Protein AF-A0A6G0W8I8-F1 (afdb_monomer_lite)

Organism: Aphis craccivora (NCBI:txid307492)

Radius of gyration: 26.62 Å; chains: 1; bounding box: 74×46×65 Å

InterPro domains:
  IPR049012 Mutator-like transposase domain [PF20700] (1-80)

pLDDT: mean 84.41, std 15.61, range [28.16, 96.88]

Structure (mmCIF, N/CA/C/O backbone):
data_AF-A0A6G0W8I8-F1
#
_entry.id   AF-A0A6G0W8I8-F1
#
loop_
_atom_site.group_PDB
_atom_site.id
_atom_site.type_symbol
_atom_site.label_atom_id
_atom_site.label_alt_id
_atom_site.label_comp_id
_atom_site.label_asym_id
_atom_site.label_entity_id
_atom_site.label_seq_id
_atom_site.pdbx_PDB_ins_code
_atom_site.Cartn_x
_atom_site.Cartn_y
_atom_site.Cartn_z
_atom_site.occupancy
_atom_site.B_iso_or_equiv
_atom_site.auth_seq_id
_atom_site.auth_comp_id
_atom_site.auth_asym_id
_atom_site.auth_atom_id
_atom_site.pdbx_PDB_model_num
ATOM 1 N N . ALA A 1 1 ? -5.476 -3.824 14.214 1.00 86.75 1 ALA A N 1
ATOM 2 C CA . ALA A 1 1 ? -5.410 -3.181 12.888 1.00 86.75 1 ALA A CA 1
ATOM 3 C C . ALA A 1 1 ? -6.754 -2.539 12.582 1.00 86.75 1 ALA A C 1
ATOM 5 O O . ALA A 1 1 ? -7.743 -2.868 13.234 1.00 86.75 1 ALA A O 1
ATOM 6 N N . SER A 1 2 ? -6.801 -1.630 11.615 1.00 91.56 2 SER A N 1
ATOM 7 C CA . SER A 1 2 ? -8.059 -1.044 11.153 1.00 91.56 2 SER A CA 1
ATOM 8 C C . SER A 1 2 ? -8.001 -0.778 9.657 1.00 91.56 2 SER A C 1
ATOM 10 O O . SER A 1 2 ? -6.922 -0.580 9.100 1.00 91.56 2 SER A O 1
ATOM 12 N N . ILE A 1 3 ? -9.169 -0.777 9.026 1.00 89.69 3 ILE A N 1
ATOM 13 C CA . ILE A 1 3 ? -9.358 -0.388 7.636 1.00 89.69 3 ILE A CA 1
ATOM 14 C C . ILE A 1 3 ? -10.122 0.936 7.652 1.00 89.69 3 ILE A C 1
ATOM 16 O O . ILE A 1 3 ? -11.142 1.075 8.333 1.00 89.69 3 ILE A O 1
ATOM 20 N N . ILE A 1 4 ? -9.608 1.927 6.925 1.00 89.56 4 ILE A N 1
ATOM 21 C CA . ILE A 1 4 ? -10.157 3.284 6.894 1.00 89.56 4 ILE A CA 1
ATOM 22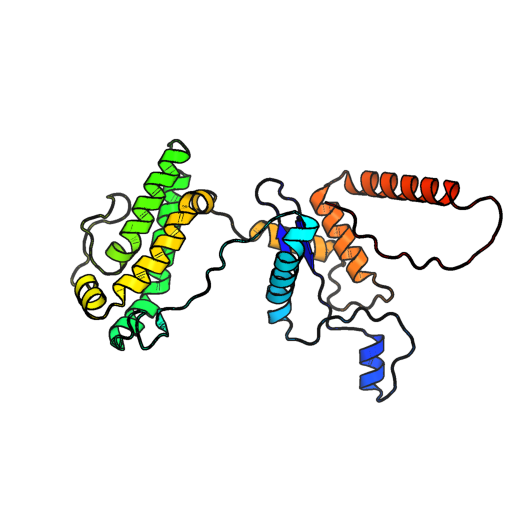 C C . ILE A 1 4 ? -10.498 3.654 5.454 1.00 89.56 4 ILE A C 1
ATOM 24 O O . ILE A 1 4 ? -9.678 3.514 4.545 1.00 89.56 4 ILE A O 1
ATOM 28 N N . GLY A 1 5 ? -11.713 4.157 5.248 1.00 86.31 5 GLY A N 1
ATOM 29 C CA . GLY A 1 5 ? -12.174 4.615 3.947 1.00 86.31 5 GLY A CA 1
ATOM 30 C C . GLY A 1 5 ? -11.391 5.841 3.485 1.00 86.31 5 GLY A C 1
ATOM 31 O O . GLY A 1 5 ? -11.381 6.877 4.152 1.00 86.31 5 GLY A O 1
ATOM 32 N N . TYR A 1 6 ? -10.769 5.766 2.307 1.00 82.75 6 TYR A N 1
ATOM 33 C CA . TYR A 1 6 ? -9.950 6.870 1.800 1.00 82.75 6 TYR A CA 1
ATOM 34 C C . TYR A 1 6 ? -10.742 8.165 1.570 1.00 82.75 6 TYR A C 1
ATOM 36 O O . TYR A 1 6 ? -10.209 9.243 1.824 1.00 82.75 6 TYR A O 1
ATOM 44 N N . ARG A 1 7 ? -11.988 8.089 1.088 1.00 82.88 7 ARG A N 1
ATOM 45 C CA . ARG A 1 7 ? -12.814 9.284 0.832 1.00 82.88 7 ARG A CA 1
ATOM 46 C C . ARG A 1 7 ? -13.471 9.808 2.104 1.00 82.88 7 ARG A C 1
ATOM 48 O O . ARG A 1 7 ? -13.428 11.001 2.369 1.00 82.88 7 ARG A O 1
ATOM 55 N N . THR A 1 8 ? -14.049 8.912 2.900 1.00 89.00 8 THR A N 1
ATOM 56 C CA . THR A 1 8 ? -14.805 9.272 4.108 1.00 89.00 8 THR A CA 1
ATOM 57 C C . THR A 1 8 ? -13.910 9.632 5.286 1.00 89.00 8 THR A C 1
ATOM 59 O O . THR A 1 8 ? -14.372 10.305 6.201 1.00 89.00 8 THR A O 1
ATOM 62 N N . LYS A 1 9 ? -12.655 9.160 5.281 1.00 89.00 9 LYS A N 1
ATOM 63 C CA . LYS A 1 9 ? -11.721 9.209 6.417 1.00 89.00 9 LYS A CA 1
ATOM 64 C C . LYS A 1 9 ? -12.280 8.549 7.680 1.00 89.00 9 LYS A C 1
ATOM 66 O O . LYS A 1 9 ? -11.842 8.847 8.784 1.00 89.00 9 LYS A O 1
ATOM 71 N N . LYS A 1 10 ? -13.250 7.648 7.510 1.00 90.88 10 LYS A N 1
ATOM 72 C CA . LYS A 1 10 ? -13.907 6.918 8.593 1.00 90.88 10 LYS A CA 1
ATOM 73 C C . LYS A 1 10 ? -13.399 5.491 8.650 1.00 90.88 10 LYS A C 1
ATOM 75 O O . LYS A 1 10 ? -13.121 4.881 7.617 1.00 90.88 10 LYS A O 1
ATOM 80 N N . ILE A 1 11 ? -13.309 4.967 9.861 1.00 91.44 11 ILE A N 1
ATOM 81 C CA . ILE A 1 11 ? -13.054 3.558 10.130 1.00 91.44 11 ILE A CA 1
ATOM 82 C C . ILE A 1 11 ? -14.225 2.769 9.563 1.00 91.44 11 ILE A C 1
ATOM 84 O O . ILE A 1 11 ? -15.368 3.009 9.951 1.00 91.44 11 ILE A O 1
ATOM 88 N N . ILE A 1 12 ? -13.904 1.864 8.644 1.00 89.56 12 ILE A N 1
ATOM 89 C CA . ILE A 1 12 ? -14.841 0.912 8.040 1.00 89.56 12 ILE A CA 1
ATOM 90 C C . ILE A 1 12 ? -14.694 -0.479 8.651 1.00 89.56 12 ILE A C 1
ATOM 92 O O . ILE A 1 12 ? -15.597 -1.295 8.548 1.00 89.56 12 ILE A O 1
ATOM 96 N N . TYR A 1 13 ? -13.562 -0.760 9.293 1.00 91.75 13 TYR A N 1
ATOM 97 C CA . TYR A 1 13 ? -13.367 -1.993 10.034 1.00 91.75 13 TYR A CA 1
ATOM 98 C C . TYR A 1 13 ? -12.289 -1.811 11.100 1.00 91.75 13 TYR A C 1
ATOM 100 O O . TYR A 1 13 ? -11.271 -1.155 10.868 1.00 91.75 13 TYR A O 1
ATOM 108 N N . MET A 1 14 ? -12.488 -2.417 12.266 1.00 92.81 14 MET A N 1
ATOM 109 C CA . MET A 1 14 ? -11.486 -2.497 13.322 1.00 92.81 14 MET A CA 1
ATOM 110 C C . MET A 1 14 ? -11.605 -3.859 13.996 1.00 92.81 14 MET A C 1
ATOM 112 O O . MET A 1 14 ? -12.602 -4.136 14.654 1.00 92.81 14 MET A O 1
ATOM 116 N N . GLY A 1 15 ? -10.562 -4.678 13.881 1.00 91.88 15 GLY A N 1
ATOM 117 C CA . GLY A 1 15 ? -10.461 -5.907 14.660 1.00 91.88 15 GLY A CA 1
ATOM 118 C C . GLY A 1 15 ? -9.608 -5.706 15.905 1.00 91.88 15 GLY A C 1
ATOM 119 O O . GLY A 1 15 ? -8.639 -4.936 15.917 1.00 91.88 15 GLY A O 1
ATOM 120 N N . ILE A 1 16 ? -9.979 -6.427 16.957 1.00 90.00 16 ILE A N 1
ATOM 121 C CA . ILE A 1 16 ? -9.325 -6.396 18.262 1.00 90.00 16 ILE A CA 1
ATOM 122 C C . ILE A 1 16 ? -8.802 -7.801 18.555 1.00 90.00 16 ILE A C 1
ATOM 124 O O . ILE A 1 16 ? -9.569 -8.767 18.568 1.00 90.00 16 ILE A O 1
ATOM 128 N N . ARG A 1 17 ? -7.491 -7.911 18.790 1.00 89.25 17 ARG A N 1
ATOM 129 C CA . ARG A 1 17 ? -6.825 -9.151 19.201 1.00 89.25 17 ARG A CA 1
ATOM 130 C C . ARG A 1 17 ? -6.171 -8.949 20.557 1.00 89.25 17 ARG A C 1
ATOM 132 O O . ARG A 1 17 ? -5.505 -7.940 20.785 1.00 89.25 17 ARG A O 1
ATOM 139 N N . ASN A 1 18 ? -6.370 -9.905 21.451 1.00 85.88 18 ASN A N 1
ATOM 140 C CA . ASN A 1 18 ? -5.873 -9.877 22.812 1.00 85.88 18 ASN A CA 1
ATOM 141 C C . ASN A 1 18 ? -5.275 -11.239 23.192 1.00 85.88 18 ASN A C 1
ATOM 143 O O . ASN A 1 18 ? -5.953 -12.265 23.148 1.00 85.88 18 ASN A O 1
ATOM 147 N N . LYS A 1 19 ? -4.002 -11.217 23.604 1.00 85.94 19 LYS A N 1
ATOM 148 C CA . LYS A 1 19 ? -3.247 -12.391 24.080 1.00 85.94 19 LYS A CA 1
ATOM 149 C C . LYS A 1 19 ? -3.372 -12.643 25.569 1.00 85.94 19 LYS A C 1
ATOM 151 O O . LYS A 1 19 ? -3.025 -13.724 26.032 1.00 85.94 19 LYS A O 1
ATOM 156 N N . LEU A 1 20 ? -3.784 -11.632 26.325 1.00 79.69 20 LEU A N 1
ATOM 157 C CA . LEU A 1 20 ? -3.666 -11.631 27.770 1.00 79.69 20 LEU A CA 1
ATOM 158 C C . LEU A 1 20 ? -5.052 -11.608 28.403 1.00 79.69 20 LEU A C 1
ATOM 160 O O . LEU A 1 20 ? -5.873 -10.721 28.160 1.00 79.69 20 LEU A O 1
ATOM 164 N N . CYS A 1 21 ? -5.274 -12.582 29.273 1.00 83.88 21 CYS A N 1
ATOM 165 C CA . CYS A 1 21 ? -6.315 -12.532 30.280 1.00 83.88 21 CYS A CA 1
ATOM 166 C C . CYS A 1 21 ? -5.642 -12.791 31.623 1.00 83.88 21 CYS A C 1
ATOM 168 O O . CYS A 1 21 ? -5.065 -13.859 31.820 1.00 83.88 21 CYS A O 1
ATOM 170 N N . THR A 1 22 ? -5.698 -11.815 32.529 1.00 82.69 22 THR A N 1
ATOM 171 C CA . THR A 1 22 ? -5.044 -11.902 33.841 1.00 82.69 22 THR A CA 1
ATOM 172 C C . THR A 1 22 ? -5.568 -13.085 34.648 1.00 82.69 22 THR A C 1
ATOM 174 O O . THR A 1 22 ? -4.774 -13.814 35.226 1.00 82.69 22 THR A O 1
ATOM 177 N N . VAL A 1 23 ? -6.879 -13.346 34.612 1.00 85.81 23 VAL A N 1
ATOM 178 C CA . VAL A 1 23 ? -7.497 -14.485 35.311 1.00 85.81 23 VAL A CA 1
ATOM 179 C C . VAL A 1 23 ? -6.948 -15.818 34.793 1.00 85.81 23 VAL A C 1
ATOM 181 O O . VAL A 1 23 ? -6.562 -16.668 35.593 1.00 85.81 23 VAL A O 1
ATOM 184 N N . CYS A 1 24 ? -6.856 -15.989 33.469 1.00 86.94 24 CYS A N 1
ATOM 185 C CA . CYS A 1 24 ? -6.266 -17.190 32.871 1.00 86.94 24 CYS A CA 1
ATOM 186 C C . CYS A 1 24 ? -4.778 -17.324 33.209 1.00 86.94 24 CYS A C 1
ATOM 188 O O . CYS A 1 24 ? -4.342 -18.389 33.630 1.00 86.94 24 CYS A O 1
ATOM 190 N N . GLN A 1 25 ? -4.015 -16.239 33.062 1.00 86.31 25 GLN A N 1
ATOM 191 C CA . GLN A 1 25 ? -2.567 -16.247 33.253 1.00 86.31 25 GLN A CA 1
ATOM 192 C C . GLN A 1 25 ? -2.181 -16.525 34.710 1.00 86.31 25 GLN A C 1
ATOM 194 O O . GLN A 1 25 ? -1.272 -17.310 34.969 1.00 86.31 25 GLN A O 1
ATOM 199 N N . THR A 1 26 ? -2.886 -15.925 35.673 1.00 87.50 26 THR A N 1
ATOM 200 C CA . THR A 1 26 ? -2.668 -16.183 37.102 1.00 87.50 26 THR A CA 1
ATOM 201 C C . THR A 1 26 ? -3.005 -17.627 37.464 1.00 87.50 26 THR A C 1
ATOM 203 O O . THR A 1 26 ? -2.273 -18.241 38.239 1.00 87.50 26 THR A O 1
ATOM 206 N N . ALA A 1 27 ? -4.080 -18.183 36.900 1.00 88.81 27 ALA A N 1
ATOM 207 C CA . ALA A 1 27 ? -4.460 -19.571 37.131 1.00 88.81 27 ALA A CA 1
ATOM 208 C C . ALA A 1 27 ? -3.406 -20.544 36.582 1.00 88.81 27 ALA A C 1
ATOM 210 O O . ALA A 1 27 ? -2.942 -21.412 37.318 1.00 88.81 27 ALA A O 1
ATOM 211 N N . GLU A 1 28 ? -2.949 -20.316 35.350 1.00 88.62 28 GLU A N 1
ATOM 212 C CA . GLU A 1 28 ? -1.881 -21.082 34.701 1.00 88.62 28 GLU A CA 1
ATOM 213 C C . GLU A 1 28 ? -0.568 -21.019 35.493 1.00 88.62 28 GLU A C 1
ATOM 215 O O . GLU A 1 28 ? -0.000 -22.055 35.826 1.00 88.62 28 GLU A O 1
ATOM 220 N N . SER A 1 29 ? -0.137 -19.818 35.900 1.00 89.88 29 SER A N 1
ATOM 221 C CA . SER A 1 29 ? 1.076 -19.635 36.718 1.00 89.88 29 SER A CA 1
ATOM 222 C C . SER A 1 29 ? 0.974 -20.289 38.099 1.00 89.88 29 SER A C 1
ATOM 224 O O . SER A 1 29 ? 1.986 -20.649 38.688 1.00 89.88 29 SER A O 1
ATOM 226 N N . SER A 1 30 ? -0.244 -20.449 38.622 1.00 90.75 30 SER A N 1
ATOM 227 C CA . SER A 1 30 ? -0.497 -21.106 39.909 1.00 90.75 30 SER A CA 1
ATOM 228 C C . SER A 1 30 ? -0.764 -22.610 39.779 1.00 90.75 30 SER A C 1
ATOM 230 O O . SER A 1 30 ? -1.076 -23.243 40.786 1.00 90.75 30 SER A O 1
ATOM 232 N N . GLY A 1 31 ? -0.734 -23.178 38.564 1.00 90.19 31 GLY A N 1
ATOM 233 C CA . GLY A 1 31 ? -1.114 -24.572 38.302 1.00 90.19 31 GLY A CA 1
ATOM 234 C C . GLY A 1 31 ? -2.580 -24.893 38.627 1.00 90.19 31 GLY A C 1
ATOM 235 O O . GLY A 1 31 ? -2.930 -26.048 38.859 1.00 90.19 31 GLY A O 1
ATOM 236 N N . LYS A 1 32 ? -3.447 -23.875 38.696 1.00 92.62 32 LYS A N 1
ATOM 237 C CA . LYS A 1 32 ? -4.863 -23.996 39.065 1.00 92.62 32 LYS A CA 1
ATOM 238 C C . LYS A 1 32 ? -5.751 -23.792 37.844 1.00 92.62 32 LYS A C 1
ATOM 240 O O . LYS A 1 32 ? -5.398 -23.098 36.894 1.00 92.62 32 LYS A O 1
ATOM 245 N N . LYS A 1 33 ? -6.962 -24.346 37.890 1.00 88.12 33 LYS A N 1
ATOM 246 C CA . LYS A 1 33 ? -7.990 -24.035 36.892 1.00 88.12 33 LYS A CA 1
ATOM 247 C C . LYS A 1 33 ? -8.469 -22.593 37.082 1.00 88.12 33 LYS A C 1
ATOM 249 O O . LYS A 1 33 ? -8.717 -22.168 38.210 1.00 88.12 33 LYS A O 1
ATOM 254 N N . ALA A 1 34 ? -8.606 -21.852 35.983 1.00 86.44 34 ALA A N 1
ATOM 255 C CA . ALA A 1 34 ? -9.126 -20.490 36.023 1.00 86.44 34 ALA A CA 1
ATOM 256 C C . ALA A 1 34 ? -10.544 -20.462 36.608 1.00 86.44 34 ALA A C 1
ATOM 258 O O . ALA A 1 34 ? -11.374 -21.318 36.291 1.00 86.44 34 ALA A O 1
ATOM 259 N N . SER A 1 35 ? -10.824 -19.464 37.450 1.00 86.25 35 SER A N 1
ATOM 260 C CA . SER A 1 35 ? -12.181 -19.218 37.936 1.00 86.25 35 SER A CA 1
ATOM 261 C C . SER A 1 35 ? -13.113 -18.891 36.766 1.00 86.25 35 SER A C 1
ATOM 263 O O . SER A 1 35 ? -12.674 -18.412 35.714 1.00 86.25 35 SER A O 1
ATOM 265 N N . LYS A 1 36 ? -14.415 -19.157 36.930 1.00 87.38 36 LYS A N 1
ATOM 266 C CA . LYS A 1 36 ? -15.418 -18.833 35.908 1.00 87.38 36 LYS A CA 1
ATOM 267 C C . LYS A 1 36 ? -15.401 -17.325 35.655 1.00 87.38 36 LYS A C 1
ATOM 269 O O . LYS A 1 36 ? -15.667 -16.537 36.559 1.00 87.38 36 LYS A O 1
ATOM 274 N N . HIS A 1 37 ? -15.086 -16.936 34.427 1.00 86.44 37 HIS A N 1
ATOM 275 C CA . HIS A 1 37 ? -15.068 -15.546 33.993 1.00 86.44 37 HIS A CA 1
ATOM 276 C C . HIS A 1 37 ? -15.334 -15.463 32.489 1.00 86.44 37 HIS A C 1
ATOM 278 O O . HIS A 1 37 ? -15.144 -16.433 31.757 1.00 86.44 37 HIS A O 1
ATOM 284 N N . GLU A 1 38 ? -15.748 -14.286 32.034 1.00 84.25 38 GLU A N 1
ATOM 285 C CA . GLU A 1 38 ? -15.830 -13.972 30.612 1.00 84.25 38 GLU A CA 1
ATOM 286 C C . GLU A 1 38 ? -14.424 -13.652 30.091 1.00 84.25 38 GLU A C 1
ATOM 288 O O . GLU A 1 38 ? -13.805 -12.652 30.478 1.00 84.25 38 GLU A O 1
ATOM 293 N N . CYS A 1 39 ? -13.884 -14.549 29.269 1.00 84.19 39 CYS A N 1
ATOM 294 C CA . CYS A 1 39 ? -12.526 -14.441 28.762 1.00 84.19 39 CYS A CA 1
ATOM 295 C C . CYS A 1 39 ? -12.506 -13.662 27.445 1.00 84.19 39 CYS A C 1
ATOM 297 O O . CYS A 1 39 ? -13.105 -14.071 26.457 1.00 84.19 39 CYS A O 1
ATOM 299 N N . PHE A 1 40 ? -11.749 -12.566 27.419 1.00 82.25 40 PHE A N 1
ATOM 300 C CA . PHE A 1 40 ? -11.538 -11.746 26.219 1.00 82.25 40 PHE A CA 1
ATOM 301 C C . PHE A 1 40 ? -10.202 -12.051 25.529 1.00 82.25 40 PHE A C 1
ATOM 303 O O . PHE A 1 40 ? -9.749 -11.262 24.700 1.00 82.25 40 PHE A O 1
ATOM 310 N N . LYS A 1 41 ? -9.529 -13.147 25.903 1.00 86.88 41 LYS A N 1
ATOM 311 C CA . LYS A 1 41 ? -8.366 -13.656 25.169 1.00 86.88 41 LYS A CA 1
ATOM 312 C C . LYS A 1 41 ? -8.884 -14.328 23.898 1.00 86.88 41 LYS A C 1
ATOM 314 O O . LYS A 1 41 ? -9.661 -15.270 23.982 1.00 86.88 41 LYS A O 1
ATOM 319 N N . ASN A 1 42 ? -8.462 -13.834 22.742 1.00 88.81 42 ASN A N 1
ATOM 320 C CA . ASN A 1 42 ? -8.911 -14.309 21.430 1.00 88.81 42 ASN A CA 1
ATOM 321 C C . ASN A 1 42 ? -7.751 -14.432 20.427 1.00 88.81 42 ASN A C 1
ATOM 323 O O . ASN A 1 42 ? -7.965 -14.413 19.217 1.00 88.81 42 ASN A O 1
ATOM 327 N N . TRP A 1 43 ? -6.514 -14.486 20.926 1.00 90.88 43 TRP A N 1
ATOM 328 C CA . TRP A 1 43 ? -5.324 -14.615 20.101 1.00 90.88 43 TRP A CA 1
ATOM 329 C C . TRP A 1 43 ? -4.252 -15.446 20.794 1.00 90.88 43 TRP A C 1
ATOM 331 O O . TRP A 1 43 ? -3.790 -15.089 21.879 1.00 90.88 43 TRP A O 1
ATOM 341 N N . ASP A 1 44 ? -3.812 -16.505 20.120 1.00 89.75 44 ASP A N 1
ATOM 342 C CA . ASP A 1 44 ? -2.739 -17.386 20.591 1.00 89.75 44 ASP A CA 1
ATOM 343 C C . ASP A 1 44 ? -1.471 -17.302 19.721 1.00 89.75 44 ASP A C 1
ATOM 345 O O . ASP A 1 44 ? -0.398 -17.735 20.137 1.00 89.75 44 ASP A O 1
ATOM 349 N N . GLY A 1 45 ? -1.553 -16.666 18.546 1.00 89.25 45 GLY A N 1
ATOM 350 C CA . GLY A 1 45 ? -0.421 -16.462 17.640 1.00 89.25 45 GLY A CA 1
ATOM 351 C C . GLY A 1 45 ? 0.613 -15.437 18.131 1.00 89.25 45 GLY A C 1
ATOM 352 O O . GLY A 1 45 ? 0.531 -14.863 19.226 1.00 89.25 45 GLY A O 1
ATOM 353 N N . THR A 1 46 ? 1.617 -15.141 17.302 1.00 90.50 46 THR A N 1
ATOM 354 C CA . THR A 1 46 ? 2.595 -14.081 17.598 1.00 90.50 46 THR A CA 1
ATOM 355 C C . THR A 1 46 ? 1.930 -12.702 17.564 1.00 90.50 46 THR A C 1
ATOM 357 O O . THR A 1 46 ? 0.922 -12.490 16.897 1.00 90.50 46 THR A O 1
ATOM 360 N N . SER A 1 47 ? 2.467 -11.726 18.300 1.00 86.38 47 SER A N 1
ATOM 361 C CA . SER A 1 47 ? 1.906 -10.364 18.265 1.00 86.38 47 SER A CA 1
ATOM 362 C C . SER A 1 47 ? 2.076 -9.712 16.888 1.00 86.38 47 SER A C 1
ATOM 364 O O . SER A 1 47 ? 1.258 -8.891 16.491 1.00 86.38 47 SER A O 1
ATOM 366 N N . THR A 1 48 ? 3.110 -10.111 16.141 1.00 87.25 48 THR A N 1
ATOM 367 C CA . THR A 1 48 ? 3.392 -9.621 14.786 1.00 87.25 48 THR A CA 1
ATOM 368 C C . THR A 1 48 ? 2.365 -10.077 13.752 1.00 87.25 48 THR A C 1
ATOM 370 O O . THR A 1 48 ? 2.144 -9.355 12.787 1.00 87.25 48 THR A O 1
ATOM 373 N N . SER A 1 49 ? 1.702 -11.224 13.944 1.00 89.94 49 SER A N 1
ATOM 374 C CA . SER A 1 49 ? 0.681 -11.720 13.010 1.00 89.94 49 SER A CA 1
ATOM 375 C C . SER A 1 49 ? -0.737 -11.230 13.311 1.00 89.94 49 SER A C 1
ATOM 377 O O . SER A 1 49 ? -1.626 -11.419 12.483 1.00 89.94 49 SER A O 1
ATOM 379 N N . MET A 1 50 ? -0.958 -10.540 14.438 1.00 91.62 50 MET A N 1
ATOM 380 C CA . MET A 1 50 ? -2.268 -9.956 14.758 1.00 91.62 50 MET A CA 1
ATOM 381 C C . MET A 1 50 ? -2.737 -8.976 13.691 1.00 91.62 50 MET A C 1
ATOM 383 O O . MET A 1 50 ? -3.920 -8.928 13.374 1.00 91.62 50 MET A O 1
ATOM 387 N N . GLU A 1 51 ? -1.830 -8.139 13.180 1.00 87.50 51 GLU A N 1
ATOM 388 C CA . GLU A 1 51 ? -2.214 -7.093 12.240 1.00 87.50 51 GLU A CA 1
ATOM 389 C C . GLU A 1 51 ? -2.725 -7.700 10.936 1.00 87.50 51 GLU A C 1
ATOM 391 O O . GLU A 1 51 ? -3.835 -7.385 10.517 1.00 87.50 51 GLU A O 1
ATOM 396 N N . SER A 1 52 ? -1.958 -8.625 10.356 1.00 88.94 52 SER A N 1
ATOM 397 C CA . SER A 1 52 ? -2.345 -9.348 9.146 1.00 88.94 52 SER A CA 1
ATOM 398 C C . SER A 1 52 ? -3.642 -10.129 9.330 1.00 88.94 52 SER A C 1
ATOM 400 O O . SER A 1 52 ? -4.504 -10.069 8.460 1.00 88.94 52 SER A O 1
ATOM 402 N N . ASP A 1 53 ? -3.811 -10.802 10.468 1.00 92.88 53 ASP A N 1
ATOM 403 C CA . ASP A 1 53 ? -5.018 -11.576 10.762 1.00 92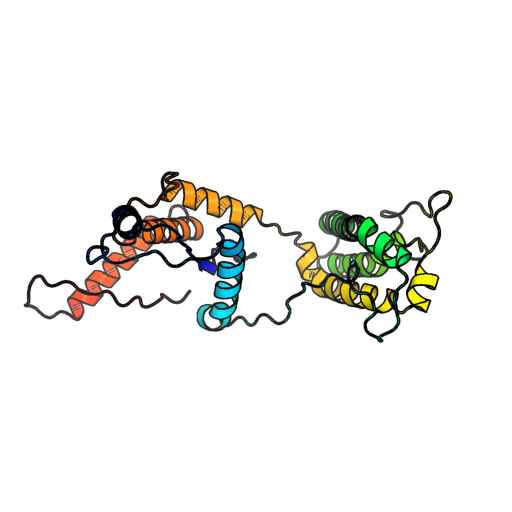.88 53 ASP A CA 1
ATOM 404 C C . ASP A 1 53 ? -6.267 -10.692 10.833 1.00 92.88 53 ASP A C 1
ATOM 406 O O . ASP A 1 53 ? -7.279 -10.990 10.209 1.00 92.88 53 ASP A O 1
ATOM 410 N N . ILE A 1 54 ? -6.167 -9.541 11.503 1.00 92.88 54 ILE A N 1
ATOM 411 C CA . ILE A 1 54 ? -7.256 -8.563 11.566 1.00 92.88 54 ILE A CA 1
ATOM 412 C C . ILE A 1 54 ? -7.608 -8.029 10.173 1.00 92.88 54 ILE A C 1
ATOM 414 O O . ILE A 1 54 ? -8.777 -7.795 9.887 1.00 92.88 54 ILE A O 1
ATOM 418 N N . ILE A 1 55 ? -6.620 -7.789 9.308 1.00 89.88 55 ILE A N 1
ATOM 419 C CA . ILE A 1 55 ? -6.886 -7.298 7.950 1.00 89.88 55 ILE A CA 1
ATOM 420 C C . ILE A 1 55 ? -7.584 -8.370 7.105 1.00 89.88 55 ILE A C 1
ATOM 422 O O . ILE A 1 55 ? -8.546 -8.046 6.413 1.00 89.88 55 ILE A O 1
ATOM 426 N N . VAL A 1 56 ? -7.156 -9.633 7.200 1.00 89.00 56 VAL A N 1
ATOM 427 C CA . VAL A 1 56 ? -7.825 -10.762 6.532 1.00 89.00 56 VAL A CA 1
ATOM 428 C C . VAL A 1 56 ? -9.266 -10.902 7.020 1.00 89.00 56 VAL A C 1
ATOM 430 O O . VAL A 1 56 ? -10.181 -10.988 6.207 1.00 89.00 56 VAL A O 1
ATOM 433 N N . ASP A 1 57 ? -9.478 -10.848 8.334 1.00 91.38 57 ASP A N 1
ATOM 434 C CA . ASP A 1 57 ? -10.804 -10.894 8.954 1.00 91.38 57 ASP A CA 1
ATOM 435 C C . ASP A 1 57 ? -11.698 -9.739 8.463 1.00 91.38 57 ASP A C 1
ATOM 437 O O . ASP A 1 57 ? -12.833 -9.947 8.036 1.00 91.38 57 ASP A O 1
ATOM 441 N N . GLY A 1 58 ? -11.150 -8.522 8.392 1.00 90.38 58 GLY A N 1
ATOM 442 C CA . GLY A 1 58 ? -11.846 -7.363 7.834 1.00 90.38 58 GLY A CA 1
ATOM 443 C C . GLY A 1 58 ? -12.209 -7.512 6.361 1.00 90.38 58 GLY A C 1
ATOM 444 O O . GLY A 1 58 ? -13.286 -7.083 5.948 1.00 90.38 58 GLY A O 1
ATOM 445 N N . PHE A 1 59 ? -11.349 -8.150 5.567 1.00 87.50 59 PHE A N 1
ATOM 446 C CA . PHE A 1 59 ? -11.658 -8.431 4.171 1.00 87.50 59 PHE A CA 1
ATOM 447 C C . PHE A 1 59 ? -12.728 -9.508 4.011 1.00 87.50 59 PHE A C 1
ATOM 449 O O . PHE A 1 59 ? -13.630 -9.333 3.194 1.00 87.50 59 PHE A O 1
ATOM 456 N N . ASN A 1 60 ? -12.709 -10.555 4.833 1.00 88.38 60 ASN A N 1
ATOM 457 C CA . ASN A 1 60 ? -13.745 -11.588 4.822 1.00 88.38 60 ASN A CA 1
ATOM 458 C C . ASN A 1 60 ? -15.126 -11.031 5.204 1.00 88.38 60 ASN A C 1
ATOM 460 O O . ASN A 1 60 ? -16.136 -11.438 4.638 1.00 88.38 60 ASN A O 1
ATOM 464 N N . GLN A 1 61 ? -15.176 -10.058 6.117 1.00 88.81 61 GLN A N 1
ATOM 465 C CA . GLN A 1 61 ? -16.422 -9.422 6.567 1.00 88.81 61 GLN A CA 1
ATOM 466 C C . GLN A 1 61 ? -16.912 -8.297 5.641 1.00 88.81 61 GLN A C 1
ATOM 468 O O . GLN A 1 61 ? -18.000 -7.753 5.834 1.00 88.81 61 GLN A O 1
ATOM 473 N N . SER A 1 62 ? -16.127 -7.903 4.641 1.00 86.06 62 SER A N 1
ATOM 474 C CA . SER A 1 62 ? -16.442 -6.740 3.803 1.00 86.06 62 SER A CA 1
ATOM 475 C C . SER A 1 62 ? -17.703 -6.895 2.957 1.00 86.06 62 SER A C 1
ATOM 477 O O . SER A 1 62 ? -18.416 -5.912 2.758 1.00 86.06 62 SER A O 1
ATOM 479 N N . LEU A 1 63 ? -18.012 -8.114 2.509 1.00 84.88 63 LEU A N 1
ATOM 480 C CA . LEU A 1 63 ? -19.217 -8.386 1.735 1.00 84.88 63 LEU A CA 1
ATOM 481 C C . LEU A 1 63 ? -20.465 -8.216 2.605 1.00 84.88 63 LEU A C 1
ATOM 483 O O . LEU A 1 63 ? -21.375 -7.489 2.227 1.00 84.88 63 LEU A O 1
ATOM 487 N N . SER A 1 64 ? -20.486 -8.820 3.794 1.00 86.62 64 SER A N 1
ATOM 488 C CA . SER A 1 64 ? -21.630 -8.708 4.705 1.00 86.62 64 SER A CA 1
ATOM 489 C C . SER A 1 64 ? -21.791 -7.301 5.275 1.00 86.62 64 SER A C 1
ATOM 491 O O . SER A 1 64 ? -22.909 -6.863 5.501 1.00 86.62 64 SER A O 1
ATOM 493 N N . THR A 1 65 ? -20.682 -6.595 5.511 1.00 83.38 65 THR A N 1
ATOM 494 C CA . THR A 1 65 ? -20.703 -5.304 6.217 1.00 83.38 65 THR A CA 1
ATOM 495 C C . THR A 1 65 ? -20.859 -4.114 5.272 1.00 83.38 65 THR A C 1
ATOM 497 O O . THR A 1 65 ? -21.471 -3.122 5.639 1.00 83.38 65 THR A O 1
ATOM 500 N N . HIS A 1 66 ? -20.281 -4.183 4.070 1.00 81.56 66 HIS A N 1
ATOM 501 C CA . HIS A 1 66 ? -20.206 -3.048 3.138 1.00 81.56 66 HIS A CA 1
ATOM 502 C C . HIS A 1 66 ? -20.639 -3.398 1.712 1.00 81.56 66 HIS A C 1
ATOM 504 O O . HIS A 1 66 ? -20.582 -2.533 0.838 1.00 81.56 66 HIS A O 1
ATOM 510 N N . ASN A 1 67 ? -21.025 -4.651 1.448 1.00 82.06 67 ASN A N 1
ATOM 511 C CA . ASN A 1 67 ? -21.282 -5.174 0.104 1.00 82.06 67 ASN A CA 1
ATOM 512 C C . ASN A 1 67 ? -20.116 -4.920 -0.874 1.00 82.06 67 ASN A C 1
ATOM 514 O O . ASN A 1 67 ? -20.311 -4.569 -2.039 1.00 82.06 67 ASN A O 1
ATOM 518 N N . VAL A 1 68 ? -18.881 -5.053 -0.378 1.00 77.88 68 VAL A N 1
ATOM 519 C CA . VAL A 1 68 ? -17.652 -4.876 -1.162 1.00 77.88 68 VAL A CA 1
ATOM 520 C C . VAL A 1 68 ? -17.022 -6.238 -1.428 1.00 77.88 68 VAL A C 1
ATOM 522 O O . VAL A 1 68 ? -16.836 -7.025 -0.507 1.00 77.88 68 VAL A O 1
ATOM 525 N N . ILE A 1 69 ? -16.648 -6.494 -2.683 1.00 77.56 69 ILE A N 1
ATOM 526 C CA . ILE A 1 69 ? -15.854 -7.661 -3.083 1.00 77.56 69 ILE A CA 1
ATOM 527 C C . ILE A 1 69 ? -14.464 -7.170 -3.477 1.00 77.56 69 ILE A C 1
ATOM 529 O O . ILE A 1 69 ? -14.319 -6.288 -4.326 1.00 77.56 69 ILE A O 1
ATOM 533 N N . TYR A 1 70 ? -13.432 -7.741 -2.861 1.00 70.94 70 TYR A N 1
ATOM 534 C CA . TYR A 1 70 ? -12.053 -7.492 -3.267 1.00 70.94 70 TYR A CA 1
ATOM 535 C C . TYR A 1 70 ? -11.675 -8.438 -4.403 1.00 70.94 70 TYR A C 1
ATOM 537 O O . TYR A 1 70 ? -11.628 -9.649 -4.222 1.00 70.94 70 TYR A O 1
ATOM 545 N N . ASP A 1 71 ? -11.392 -7.867 -5.568 1.00 64.94 71 ASP A N 1
ATOM 546 C CA . ASP A 1 71 ? -11.105 -8.619 -6.795 1.00 64.94 71 ASP A CA 1
ATOM 547 C C . ASP A 1 71 ? -9.670 -9.177 -6.848 1.00 64.94 71 ASP A C 1
ATOM 549 O O . ASP A 1 71 ? -9.424 -10.248 -7.399 1.00 64.94 71 ASP A O 1
ATOM 553 N N . LYS A 1 72 ? -8.685 -8.463 -6.279 1.00 66.50 72 LYS A N 1
ATOM 554 C CA . LYS A 1 72 ? -7.268 -8.783 -6.508 1.00 66.50 72 LYS A CA 1
ATOM 555 C C . LYS A 1 72 ? -6.367 -8.513 -5.305 1.00 66.50 72 LYS A C 1
ATOM 557 O O . LYS A 1 72 ? -6.258 -7.381 -4.838 1.00 66.50 72 LYS A O 1
ATOM 562 N N . LEU A 1 73 ? -5.650 -9.553 -4.875 1.00 65.81 73 LEU A N 1
ATOM 563 C CA . LEU A 1 73 ? -4.525 -9.489 -3.938 1.00 65.81 73 LEU A CA 1
ATOM 564 C C . LEU A 1 73 ? -3.208 -9.670 -4.707 1.00 65.81 73 LEU A C 1
ATOM 566 O O . LEU A 1 73 ? -3.108 -10.532 -5.576 1.00 65.81 73 LEU A O 1
ATOM 570 N N . ILE A 1 74 ? -2.190 -8.870 -4.386 1.00 65.81 74 ILE A N 1
ATOM 571 C CA . ILE A 1 74 ? -0.888 -8.893 -5.069 1.00 65.81 74 ILE A CA 1
ATOM 572 C C . ILE A 1 74 ? 0.198 -9.073 -4.008 1.00 65.81 74 ILE A C 1
ATOM 574 O O . ILE A 1 74 ? 0.419 -8.176 -3.198 1.00 65.81 74 ILE A O 1
ATOM 578 N N . GLY A 1 75 ? 0.870 -10.224 -4.002 1.00 63.91 75 GLY A N 1
ATOM 579 C CA . GLY A 1 75 ? 1.828 -10.583 -2.951 1.00 63.91 75 GLY A CA 1
ATOM 580 C C . GLY A 1 75 ? 2.846 -11.623 -3.399 1.00 63.91 75 GLY A C 1
ATOM 581 O O . GLY A 1 75 ? 2.977 -12.661 -2.762 1.00 63.91 75 GLY A O 1
ATOM 582 N N . ASP A 1 76 ? 3.538 -11.363 -4.508 1.00 69.00 76 ASP A N 1
ATOM 583 C CA . ASP A 1 76 ? 4.442 -12.328 -5.136 1.00 69.00 76 ASP A CA 1
ATOM 584 C C . ASP A 1 76 ? 5.884 -11.802 -5.245 1.00 69.00 76 ASP A C 1
ATOM 586 O O . ASP A 1 76 ? 6.103 -10.648 -5.623 1.00 69.00 76 ASP A O 1
ATOM 590 N N . ASP A 1 77 ? 6.873 -12.645 -4.922 1.00 80.44 77 ASP A N 1
ATOM 591 C CA . ASP A 1 77 ? 8.306 -12.323 -5.015 1.00 80.44 77 ASP A CA 1
ATOM 592 C C . ASP A 1 77 ? 9.004 -13.169 -6.088 1.00 80.44 77 ASP A C 1
ATOM 594 O O . ASP A 1 77 ? 9.590 -14.229 -5.835 1.00 80.44 77 ASP A O 1
ATOM 598 N N . ILE A 1 78 ? 8.990 -12.626 -7.304 1.00 84.50 78 ILE A N 1
ATOM 599 C CA . ILE A 1 78 ? 9.590 -13.207 -8.510 1.00 84.50 78 ILE A CA 1
ATOM 600 C C . ILE A 1 78 ? 11.096 -13.463 -8.331 1.00 84.50 78 ILE A C 1
ATOM 602 O O . ILE A 1 78 ? 11.632 -14.415 -8.895 1.00 84.50 78 ILE A O 1
ATOM 606 N N . SER A 1 79 ? 11.796 -12.665 -7.512 1.00 83.38 79 SER A N 1
ATOM 607 C CA . SER A 1 79 ? 13.258 -12.755 -7.365 1.00 83.38 79 SER A CA 1
ATOM 608 C C . SER A 1 79 ? 13.734 -14.050 -6.702 1.00 83.38 79 SER A C 1
ATOM 610 O O . SER A 1 79 ? 14.886 -14.452 -6.870 1.00 83.38 79 SER A O 1
ATOM 612 N N . THR A 1 80 ? 12.847 -14.734 -5.979 1.00 84.81 80 THR A N 1
ATOM 613 C CA . THR A 1 80 ? 13.158 -15.987 -5.278 1.00 84.81 80 THR A CA 1
ATOM 614 C C . THR A 1 80 ? 12.933 -17.231 -6.142 1.00 84.81 80 THR A C 1
ATOM 616 O O . THR A 1 80 ? 13.517 -18.287 -5.879 1.00 84.81 80 THR A O 1
ATOM 619 N N . ARG A 1 81 ? 12.147 -17.118 -7.219 1.00 87.25 81 ARG A N 1
ATOM 620 C CA . ARG A 1 81 ? 11.753 -18.247 -8.070 1.00 87.25 81 ARG A CA 1
ATOM 621 C C . ARG A 1 81 ? 12.932 -18.755 -8.894 1.00 87.25 81 ARG A C 1
ATOM 623 O O . ARG A 1 81 ? 13.689 -17.977 -9.460 1.00 87.25 81 ARG A O 1
ATOM 630 N N . ARG A 1 82 ? 13.121 -20.078 -8.969 1.00 90.56 82 ARG A N 1
ATOM 631 C CA . ARG A 1 82 ? 14.181 -20.696 -9.800 1.00 90.56 82 ARG A CA 1
ATOM 632 C C . ARG A 1 82 ? 13.807 -20.757 -11.282 1.00 90.56 82 ARG A C 1
ATOM 634 O O . ARG A 1 82 ? 14.697 -20.775 -12.129 1.00 90.56 82 ARG A O 1
ATOM 641 N N . LYS A 1 83 ? 12.512 -20.818 -11.577 1.00 92.81 83 LYS A N 1
ATOM 642 C CA . LYS A 1 83 ? 11.954 -20.883 -12.926 1.00 92.81 83 LYS A CA 1
ATOM 643 C C . LYS A 1 83 ? 11.010 -19.705 -13.141 1.00 92.81 83 LYS A C 1
ATOM 645 O O . LYS A 1 83 ? 10.366 -19.281 -12.181 1.00 92.81 83 LYS A O 1
ATOM 650 N N . CYS A 1 84 ? 10.952 -19.193 -14.363 1.00 91.38 84 CYS A N 1
ATOM 651 C CA . CYS A 1 84 ? 9.934 -18.224 -14.760 1.00 91.38 84 CYS A CA 1
ATOM 652 C C . CYS A 1 84 ? 8.581 -18.923 -14.967 1.00 91.38 84 CYS A C 1
ATOM 654 O O . CYS A 1 84 ? 8.496 -20.155 -14.888 1.00 91.38 84 CYS A O 1
ATOM 656 N N . SER A 1 85 ? 7.523 -18.160 -15.246 1.00 89.56 85 SER A N 1
ATOM 657 C CA . SER A 1 85 ? 6.170 -18.721 -15.403 1.00 89.56 85 SER A CA 1
ATOM 658 C C . SER A 1 85 ? 6.035 -19.732 -16.549 1.00 89.56 85 SER A C 1
ATOM 660 O O . SER A 1 85 ? 5.152 -20.581 -16.495 1.00 89.56 85 SER A O 1
ATOM 662 N N . SER A 1 86 ? 6.918 -19.706 -17.556 1.00 89.62 86 SER A N 1
ATOM 663 C CA . SER A 1 86 ? 6.953 -20.709 -18.635 1.00 89.62 86 SER A CA 1
ATOM 664 C C . SER A 1 86 ? 7.747 -21.979 -18.288 1.00 89.62 86 SER A C 1
ATOM 666 O O . SER A 1 86 ? 7.853 -22.886 -19.107 1.00 89.62 86 SER A O 1
ATOM 668 N N . GLY A 1 87 ? 8.323 -22.067 -17.084 1.00 90.94 87 GLY A N 1
ATOM 669 C CA . GLY A 1 87 ? 9.090 -23.228 -16.623 1.00 90.94 87 GLY A CA 1
ATOM 670 C C . GLY A 1 87 ? 10.585 -23.201 -16.966 1.00 90.94 87 GLY A C 1
ATOM 671 O O . GLY A 1 87 ? 11.323 -24.072 -16.491 1.00 90.94 87 GLY A O 1
ATOM 672 N N . THR A 1 88 ? 11.059 -22.198 -17.713 1.00 94.12 88 THR A N 1
ATOM 673 C CA . THR A 1 88 ? 12.485 -22.009 -18.029 1.00 94.12 88 THR A CA 1
ATOM 674 C C . THR A 1 88 ? 13.276 -21.616 -16.784 1.00 94.12 88 THR A C 1
ATOM 676 O O . THR A 1 88 ? 12.823 -20.819 -15.962 1.00 94.12 88 THR A O 1
ATOM 679 N N . VAL A 1 89 ? 14.478 -22.178 -16.620 1.00 94.00 89 VAL A N 1
ATOM 680 C CA . VAL A 1 89 ? 15.360 -21.853 -15.489 1.00 94.00 89 VAL A CA 1
ATOM 681 C C . VAL A 1 89 ? 15.904 -20.435 -15.640 1.00 94.00 89 VAL A C 1
ATOM 683 O O . VAL A 1 89 ? 16.504 -20.095 -16.656 1.00 94.00 89 VAL A O 1
ATOM 686 N N . VAL A 1 90 ? 15.749 -19.626 -14.591 1.00 94.44 90 VAL A N 1
ATOM 687 C CA . VAL A 1 90 ? 16.279 -18.262 -14.548 1.00 94.44 90 VAL A CA 1
ATOM 688 C C . VAL A 1 90 ? 17.708 -18.287 -13.987 1.00 94.44 90 VAL A C 1
ATOM 690 O O . VAL A 1 90 ? 17.914 -18.764 -12.860 1.00 94.44 90 VAL A O 1
ATOM 693 N N . PRO A 1 91 ? 18.706 -17.754 -14.717 1.00 94.44 91 PRO A N 1
ATOM 694 C CA . PRO A 1 91 ? 20.085 -17.665 -14.246 1.00 94.44 91 PRO A CA 1
ATOM 695 C C . PRO A 1 91 ? 20.216 -17.008 -12.867 1.00 94.44 91 PRO A C 1
ATOM 697 O O . PRO A 1 91 ? 19.579 -15.998 -12.563 1.00 94.44 91 PRO A O 1
ATOM 700 N N . CYS A 1 92 ? 21.089 -17.564 -12.020 1.00 92.56 92 CYS A N 1
ATOM 701 C CA . CYS A 1 92 ? 21.255 -17.109 -10.636 1.00 92.56 92 CYS A CA 1
ATOM 702 C C . CYS A 1 92 ? 21.637 -15.621 -10.540 1.00 92.56 92 CYS A C 1
ATOM 704 O O . CYS A 1 92 ? 21.094 -14.896 -9.706 1.00 92.56 92 CYS A O 1
ATOM 706 N N . PHE A 1 93 ? 22.511 -15.149 -11.433 1.00 93.44 93 PHE A N 1
ATOM 707 C CA . PHE A 1 93 ? 22.945 -13.753 -11.443 1.00 93.44 93 PHE A CA 1
ATOM 708 C C . PHE A 1 93 ? 21.792 -12.780 -11.757 1.00 93.44 93 PHE A C 1
ATOM 710 O O . PHE A 1 93 ? 21.682 -11.753 -11.093 1.00 93.44 93 PHE A O 1
ATOM 717 N N . LEU A 1 94 ? 20.879 -13.119 -12.681 1.00 94.31 94 LEU A N 1
ATOM 718 C CA . LEU A 1 94 ? 19.710 -12.285 -13.004 1.00 94.31 94 LEU A CA 1
ATOM 719 C C . LEU A 1 94 ? 18.739 -12.185 -11.825 1.00 94.31 94 LEU A C 1
ATOM 721 O O . LEU A 1 94 ? 18.209 -11.108 -11.554 1.00 94.31 94 LEU A O 1
ATOM 725 N N . ARG A 1 95 ? 18.559 -13.277 -11.073 1.00 92.94 95 ARG A N 1
ATOM 726 C CA . ARG A 1 95 ? 17.755 -13.272 -9.840 1.00 92.94 95 ARG A CA 1
ATOM 727 C C . ARG A 1 95 ? 18.360 -12.368 -8.770 1.00 92.94 95 ARG A C 1
ATOM 729 O O . ARG A 1 95 ? 17.637 -11.590 -8.149 1.00 92.94 95 ARG A O 1
ATOM 736 N N . LYS A 1 96 ? 19.687 -12.417 -8.599 1.00 93.44 96 LYS A N 1
ATOM 737 C CA . LYS A 1 96 ? 20.417 -11.519 -7.692 1.00 93.44 96 LYS A CA 1
ATOM 738 C C . LYS A 1 96 ? 20.239 -10.055 -8.106 1.00 93.44 96 LYS A C 1
ATOM 740 O O . LYS A 1 96 ? 19.830 -9.245 -7.284 1.00 93.44 96 LYS A O 1
ATOM 745 N N . ILE A 1 97 ? 20.419 -9.742 -9.391 1.00 94.25 97 ILE A N 1
ATOM 746 C CA . ILE A 1 97 ? 20.222 -8.385 -9.919 1.00 94.25 97 ILE A CA 1
ATOM 747 C C . ILE A 1 97 ? 18.783 -7.899 -9.702 1.00 94.25 97 ILE A C 1
ATOM 749 O O . ILE A 1 97 ? 18.586 -6.755 -9.298 1.00 94.25 97 ILE A O 1
ATOM 753 N N . LEU A 1 98 ? 17.771 -8.739 -9.948 1.00 93.81 98 LEU A N 1
ATOM 754 C CA . LEU A 1 98 ? 16.371 -8.383 -9.705 1.00 93.81 98 LEU A CA 1
ATOM 755 C C . LEU A 1 98 ? 16.127 -8.064 -8.223 1.00 93.81 98 LEU A C 1
ATOM 757 O O . LEU A 1 98 ? 15.498 -7.051 -7.910 1.00 93.81 98 LEU A O 1
ATOM 761 N N . LYS A 1 99 ? 16.672 -8.883 -7.315 1.00 92.25 99 LYS A N 1
ATOM 762 C CA . LYS A 1 99 ? 16.598 -8.651 -5.867 1.00 92.25 99 LYS A CA 1
ATOM 763 C C . LYS A 1 99 ? 17.254 -7.322 -5.477 1.00 92.25 99 LYS A C 1
ATOM 765 O O . LYS A 1 99 ? 16.634 -6.525 -4.773 1.00 92.25 99 LYS A O 1
ATOM 770 N N . ASP A 1 100 ? 18.442 -7.042 -6.007 1.00 93.06 100 ASP A N 1
ATOM 771 C CA . ASP A 1 100 ? 19.200 -5.815 -5.731 1.00 93.06 100 ASP A CA 1
ATOM 772 C C . ASP A 1 100 ? 18.505 -4.565 -6.308 1.00 93.06 100 ASP A C 1
ATOM 774 O O . ASP A 1 100 ? 18.500 -3.490 -5.702 1.00 93.06 100 ASP A O 1
ATOM 778 N N . LYS A 1 101 ? 17.858 -4.692 -7.475 1.00 93.50 101 LYS A N 1
ATOM 779 C CA . LYS A 1 101 ? 17.142 -3.599 -8.153 1.00 93.50 101 LYS A CA 1
ATOM 780 C C . LYS A 1 101 ? 15.682 -3.434 -7.703 1.00 93.50 101 LYS A C 1
ATOM 782 O O . LYS A 1 101 ? 15.055 -2.449 -8.095 1.00 93.50 101 LYS A O 1
ATOM 787 N N . ARG A 1 102 ? 15.139 -4.292 -6.827 1.00 91.50 102 ARG A N 1
ATOM 788 C CA . ARG A 1 102 ? 13.753 -4.203 -6.311 1.00 91.50 102 ARG A CA 1
ATOM 789 C C . ARG A 1 102 ? 13.416 -2.825 -5.742 1.00 91.50 102 ARG A C 1
ATOM 791 O O . ARG A 1 102 ? 12.366 -2.259 -6.043 1.00 91.50 102 ARG A O 1
ATOM 798 N N . LEU A 1 103 ? 14.311 -2.262 -4.928 1.00 91.12 103 LEU A N 1
ATOM 799 C CA . LEU A 1 103 ? 14.107 -0.925 -4.365 1.00 91.12 103 LEU A CA 1
ATOM 800 C C . LEU A 1 103 ? 14.141 0.158 -5.448 1.00 91.12 103 LEU A C 1
ATOM 802 O O . LEU A 1 103 ? 13.377 1.112 -5.351 1.00 91.12 103 LEU A O 1
ATOM 806 N N . LYS A 1 104 ? 14.953 -0.004 -6.502 1.00 93.06 104 LYS A N 1
ATOM 807 C CA . LYS A 1 104 ? 14.991 0.929 -7.639 1.00 93.06 104 LYS A CA 1
ATOM 808 C C . LYS A 1 104 ? 13.692 0.900 -8.444 1.00 93.06 104 LYS A C 1
ATOM 810 O O . LYS A 1 104 ? 13.189 1.971 -8.760 1.00 93.06 104 LYS A O 1
ATOM 815 N N . LEU A 1 105 ? 13.113 -0.281 -8.691 1.00 93.69 105 LEU A N 1
ATOM 816 C CA . LEU A 1 105 ? 11.785 -0.417 -9.315 1.00 93.69 105 LEU A CA 1
ATOM 817 C C . LEU A 1 105 ? 10.715 0.335 -8.516 1.00 93.69 105 LEU A C 1
ATOM 819 O O . LEU A 1 105 ? 9.956 1.122 -9.078 1.00 93.69 105 LEU A O 1
ATOM 823 N N . ARG A 1 106 ? 10.704 0.155 -7.189 1.00 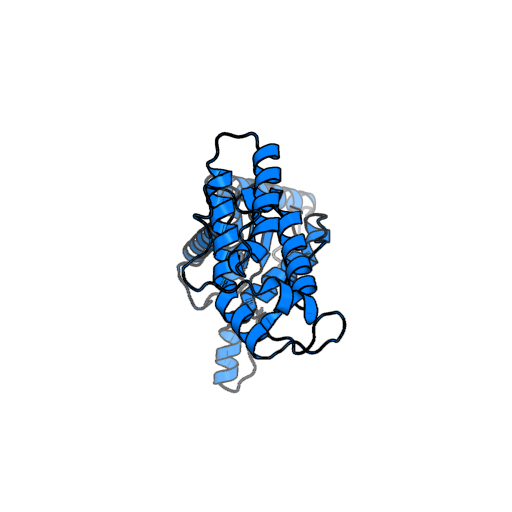92.94 106 ARG A N 1
ATOM 824 C CA . ARG A 1 106 ? 9.800 0.901 -6.304 1.00 92.94 106 ARG A CA 1
ATOM 825 C C . ARG A 1 106 ? 10.048 2.406 -6.398 1.00 92.94 106 ARG A C 1
ATOM 827 O O . ARG A 1 106 ? 9.103 3.155 -6.612 1.00 92.94 106 ARG A O 1
ATOM 834 N N . CYS A 1 107 ? 11.302 2.839 -6.262 1.00 93.81 107 CYS A N 1
ATOM 835 C CA . CYS A 1 107 ? 11.675 4.253 -6.297 1.00 93.81 107 CYS A CA 1
ATOM 836 C C . CYS A 1 107 ? 11.291 4.929 -7.618 1.00 93.81 107 CYS A C 1
ATOM 838 O O . CYS A 1 107 ? 10.845 6.073 -7.599 1.00 93.81 107 CYS A O 1
ATOM 840 N N . ALA A 1 108 ? 11.446 4.235 -8.747 1.00 94.69 108 ALA A N 1
ATOM 841 C CA . ALA A 1 108 ? 11.047 4.724 -10.060 1.00 94.69 108 ALA A CA 1
ATOM 842 C C . ALA A 1 108 ? 9.547 5.051 -10.102 1.00 94.69 108 ALA A C 1
ATOM 844 O O . ALA A 1 108 ? 9.165 6.171 -10.436 1.00 94.69 108 ALA A O 1
ATOM 845 N N . VAL A 1 109 ? 8.707 4.113 -9.651 1.00 94.56 109 VAL A N 1
ATOM 846 C CA . VAL A 1 109 ? 7.252 4.309 -9.580 1.00 94.56 109 VAL A CA 1
ATOM 847 C C . VAL A 1 109 ? 6.883 5.413 -8.587 1.00 94.56 109 VAL A C 1
ATOM 849 O O . VAL A 1 109 ? 6.105 6.299 -8.926 1.00 94.56 109 VAL A O 1
ATOM 852 N N . THR A 1 110 ? 7.456 5.428 -7.379 1.00 93.88 110 THR A N 1
ATOM 853 C CA . THR A 1 110 ? 7.112 6.448 -6.370 1.00 93.88 110 THR A CA 1
ATOM 854 C C . THR A 1 110 ? 7.522 7.857 -6.793 1.00 93.88 110 THR A C 1
ATOM 856 O O . THR A 1 110 ? 6.792 8.806 -6.518 1.00 93.88 110 THR A O 1
ATOM 859 N N . LYS A 1 111 ? 8.659 8.010 -7.488 1.00 94.38 111 LYS A N 1
ATOM 860 C CA . LYS A 1 111 ? 9.083 9.300 -8.053 1.00 94.38 111 LYS A CA 1
ATOM 861 C C . LYS A 1 111 ? 8.144 9.761 -9.166 1.00 94.38 111 LYS A C 1
ATOM 863 O O . LYS A 1 111 ? 7.767 10.928 -9.179 1.00 94.38 111 LYS A O 1
ATOM 868 N N . ALA A 1 112 ? 7.726 8.852 -10.050 1.00 95.31 112 ALA A N 1
ATOM 869 C CA . ALA A 1 112 ? 6.733 9.163 -11.075 1.00 95.31 112 ALA A CA 1
ATOM 870 C C . ALA A 1 112 ? 5.399 9.608 -10.450 1.00 95.31 112 ALA A C 1
ATOM 872 O O . ALA A 1 112 ? 4.855 10.636 -10.844 1.00 95.31 112 ALA A O 1
ATOM 873 N N . ILE A 1 113 ? 4.915 8.910 -9.414 1.00 95.00 113 ILE A N 1
ATOM 874 C CA . ILE A 1 113 ? 3.699 9.296 -8.677 1.00 95.00 113 ILE A CA 1
ATOM 875 C C . ILE A 1 113 ? 3.834 10.705 -8.087 1.00 95.00 113 ILE A C 1
ATOM 877 O O . ILE A 1 113 ? 2.931 11.520 -8.270 1.00 95.00 113 ILE A O 1
ATOM 881 N N . ALA A 1 114 ? 4.941 11.001 -7.396 1.00 94.00 114 ALA A N 1
ATOM 882 C CA . ALA A 1 114 ? 5.173 12.316 -6.795 1.00 94.00 114 ALA A CA 1
ATOM 883 C C . ALA A 1 114 ? 5.133 13.433 -7.851 1.00 94.00 114 ALA A C 1
ATOM 885 O O . ALA A 1 114 ? 4.377 14.391 -7.707 1.00 94.00 114 ALA A O 1
ATOM 886 N N . TYR A 1 115 ? 5.846 13.243 -8.964 1.00 95.00 115 TYR A N 1
ATOM 887 C CA . TYR A 1 115 ? 5.889 14.201 -10.068 1.00 95.00 115 TYR A CA 1
ATOM 888 C C . TYR A 1 115 ? 4.513 14.426 -10.722 1.00 95.00 115 TYR A C 1
ATOM 890 O O . TYR A 1 115 ? 4.063 15.562 -10.895 1.00 95.00 115 TYR A O 1
ATOM 898 N N . ARG A 1 116 ? 3.792 13.346 -11.061 1.00 95.06 116 ARG A N 1
ATOM 899 C CA . ARG A 1 116 ? 2.479 13.438 -11.729 1.00 95.06 116 ARG A CA 1
ATOM 900 C C . ARG A 1 116 ? 1.399 14.013 -10.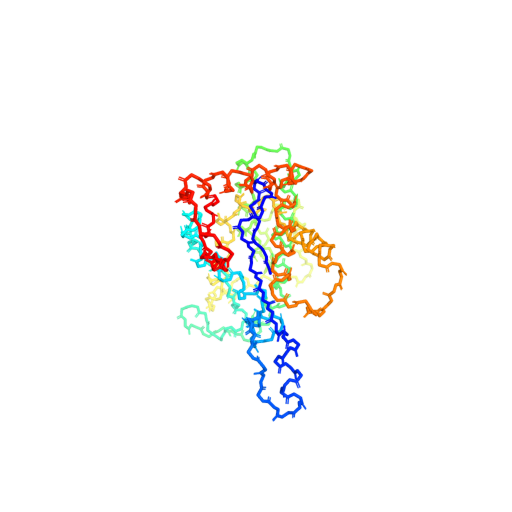819 1.00 95.06 116 ARG A C 1
ATOM 902 O O . ARG A 1 116 ? 0.487 14.681 -11.305 1.00 95.06 116 ARG A O 1
ATOM 909 N N . LYS A 1 117 ? 1.503 13.796 -9.506 1.00 91.69 117 LYS A N 1
ATOM 910 C CA . LYS A 1 117 ? 0.590 14.381 -8.517 1.00 91.69 117 LYS A CA 1
ATOM 911 C C . LYS A 1 117 ? 0.663 15.911 -8.527 1.00 91.69 117 LYS A C 1
ATOM 913 O O . LYS A 1 117 ? -0.390 16.551 -8.551 1.00 91.69 117 LYS A O 1
ATOM 918 N N . GLU A 1 118 ? 1.872 16.464 -8.564 1.00 91.94 118 GLU A N 1
ATOM 919 C CA . GLU A 1 118 ? 2.146 17.911 -8.533 1.00 91.94 118 GLU A CA 1
ATOM 920 C C . GLU A 1 118 ? 1.966 18.607 -9.891 1.00 91.94 118 GLU A C 1
ATOM 922 O O . GLU A 1 118 ? 1.798 19.821 -9.942 1.00 91.94 118 GLU A O 1
ATOM 927 N N . SER A 1 119 ? 1.936 17.852 -10.992 1.00 92.00 119 SER A N 1
ATOM 928 C CA . SER A 1 119 ? 1.734 18.403 -12.340 1.00 92.00 119 SER A CA 1
ATOM 929 C C . SER A 1 119 ? 0.409 19.180 -12.459 1.00 92.00 119 SER A C 1
ATOM 931 O O . SER A 1 119 ? -0.618 18.747 -11.934 1.00 92.00 119 SER A O 1
ATOM 933 N N . ASN A 1 120 ? 0.384 20.293 -13.196 1.00 93.06 120 ASN A N 1
ATOM 934 C CA . ASN A 1 120 ? -0.841 21.071 -13.437 1.00 93.06 120 ASN A CA 1
ATOM 935 C C . ASN A 1 120 ? -1.639 20.519 -14.635 1.00 93.06 120 ASN A C 1
ATOM 937 O O . ASN A 1 120 ? -1.759 21.165 -15.669 1.00 93.06 120 ASN A O 1
ATOM 941 N N . LEU A 1 121 ? -2.112 19.277 -14.514 1.00 93.31 121 LEU A N 1
ATOM 942 C CA . LEU A 1 121 ? -2.856 18.553 -15.552 1.00 93.31 121 LEU A CA 1
ATOM 943 C C . LEU A 1 121 ? -4.197 18.059 -15.013 1.00 93.31 121 LEU A C 1
ATOM 945 O O . LEU A 1 121 ? -4.368 17.909 -13.795 1.00 93.31 121 LEU A O 1
ATOM 949 N N . GLN A 1 122 ? -5.135 17.737 -15.905 1.00 94.94 122 GLN A N 1
ATOM 950 C CA . GLN A 1 122 ? -6.374 17.102 -15.476 1.00 94.94 122 GLN A CA 1
ATOM 951 C C . GLN A 1 122 ? -6.101 15.711 -14.894 1.00 94.94 122 GLN A C 1
ATOM 953 O O . GLN A 1 122 ? -5.139 15.030 -15.252 1.00 94.94 122 GLN A O 1
ATOM 958 N N . TYR A 1 123 ? -6.973 15.258 -13.989 1.00 92.19 123 TYR A N 1
ATOM 959 C CA . TYR A 1 123 ? -6.802 13.974 -13.304 1.00 92.19 123 TYR A CA 1
ATOM 960 C C . TYR A 1 123 ? -6.632 12.800 -14.284 1.00 92.19 123 TYR A C 1
ATOM 962 O O . TYR A 1 123 ? -5.718 11.994 -14.121 1.00 92.19 123 TYR A O 1
ATOM 970 N N . ASN A 1 124 ? -7.455 12.735 -15.334 1.00 94.44 124 ASN A N 1
ATOM 971 C CA . ASN A 1 124 ? -7.385 11.657 -16.324 1.00 94.44 124 ASN A CA 1
ATOM 972 C C . ASN A 1 124 ? -6.047 11.655 -17.083 1.00 94.44 124 ASN A C 1
ATOM 974 O O . ASN A 1 124 ? -5.463 10.594 -17.301 1.00 94.44 124 ASN A O 1
ATOM 978 N N . GLU A 1 125 ? -5.521 12.836 -17.411 1.00 95.44 125 GLU A N 1
ATOM 979 C CA . GLU A 1 125 ? -4.218 12.987 -18.066 1.00 95.44 125 GLU A CA 1
ATOM 980 C C . GLU A 1 125 ? -3.076 12.559 -17.139 1.00 95.44 125 GLU A C 1
ATOM 982 O O . GLU A 1 125 ? -2.195 11.804 -17.552 1.00 95.44 125 GLU A O 1
ATOM 987 N N . LYS A 1 126 ? -3.124 12.946 -15.854 1.00 95.69 126 LYS A N 1
ATOM 988 C CA . LYS A 1 126 ? -2.156 12.492 -14.838 1.00 95.69 126 LYS A CA 1
ATOM 989 C C . LYS A 1 126 ? -2.100 10.972 -14.755 1.00 95.69 126 LYS A C 1
ATOM 991 O O . LYS A 1 126 ? -1.015 10.403 -14.679 1.00 95.69 126 LYS A O 1
ATOM 996 N N . VAL A 1 127 ? -3.261 10.318 -14.766 1.00 95.94 127 VAL A N 1
ATOM 997 C CA . VAL A 1 127 ? -3.368 8.856 -14.693 1.00 95.94 127 VAL A CA 1
ATOM 998 C C . VAL A 1 127 ? -2.802 8.193 -15.947 1.00 95.94 127 VAL A C 1
ATOM 1000 O O . VAL A 1 127 ? -2.061 7.215 -15.827 1.00 95.94 127 VAL A O 1
ATOM 1003 N N . ALA A 1 128 ? -3.113 8.721 -17.134 1.00 96.25 128 ALA A N 1
ATOM 1004 C CA . ALA A 1 128 ? -2.600 8.198 -18.398 1.00 96.25 128 ALA A CA 1
ATOM 1005 C C . ALA A 1 128 ? -1.068 8.304 -18.477 1.00 96.25 128 ALA A C 1
ATOM 1007 O O . ALA A 1 128 ? -0.395 7.321 -18.791 1.00 96.25 128 ALA A O 1
ATOM 1008 N N . LEU A 1 129 ? -0.513 9.460 -18.108 1.00 96.06 129 LEU A N 1
ATOM 1009 C CA . LEU A 1 129 ? 0.930 9.692 -18.098 1.00 96.06 129 LEU A CA 1
ATOM 1010 C C . LEU A 1 129 ? 1.639 8.856 -17.026 1.00 96.06 129 LEU A C 1
ATOM 1012 O O . LEU A 1 129 ? 2.646 8.219 -17.318 1.00 96.06 129 LEU A O 1
ATOM 1016 N N . LEU A 1 130 ? 1.074 8.756 -15.817 1.00 96.62 130 LEU A N 1
ATOM 1017 C CA . LEU A 1 130 ? 1.608 7.877 -14.773 1.00 96.62 130 LEU A CA 1
ATOM 1018 C C . LEU A 1 130 ? 1.641 6.413 -15.233 1.00 96.62 130 LEU A C 1
ATOM 1020 O O . LEU A 1 130 ? 2.600 5.691 -14.961 1.00 96.62 130 LEU A O 1
ATOM 1024 N N . LYS A 1 131 ? 0.603 5.960 -15.946 1.00 96.75 131 LYS A N 1
ATOM 1025 C CA . LYS A 1 131 ? 0.583 4.619 -16.535 1.00 96.75 131 LYS A CA 1
ATOM 1026 C C . LYS A 1 131 ? 1.742 4.441 -17.517 1.00 96.75 131 LYS A C 1
ATOM 1028 O O . LYS A 1 131 ? 2.412 3.418 -17.436 1.00 96.75 131 LYS A O 1
ATOM 1033 N N . GLN A 1 132 ? 2.021 5.414 -18.385 1.00 95.56 132 GLN A N 1
ATOM 1034 C CA . GLN A 1 132 ? 3.175 5.359 -19.293 1.00 95.56 132 GLN A CA 1
ATOM 1035 C C . GLN A 1 132 ? 4.508 5.288 -18.531 1.00 95.56 132 GLN A C 1
ATOM 1037 O O . GLN A 1 132 ? 5.337 4.429 -18.836 1.00 95.56 132 GLN A O 1
ATOM 1042 N N . ASP A 1 133 ? 4.678 6.096 -17.481 1.00 95.88 133 ASP A N 1
ATOM 1043 C CA . ASP A 1 133 ? 5.893 6.081 -16.657 1.00 95.88 133 ASP A CA 1
ATOM 1044 C C . ASP A 1 133 ? 6.115 4.707 -15.999 1.00 95.88 133 ASP A C 1
ATOM 1046 O O . ASP A 1 133 ? 7.222 4.166 -16.015 1.00 95.88 133 ASP A O 1
ATOM 1050 N N . ILE A 1 134 ? 5.053 4.097 -15.457 1.00 96.44 134 ILE A N 1
ATOM 1051 C CA . ILE A 1 134 ? 5.108 2.752 -14.860 1.00 96.44 134 ILE A CA 1
ATOM 1052 C C . ILE A 1 134 ? 5.429 1.699 -15.926 1.00 96.44 134 ILE A C 1
ATOM 1054 O O . ILE A 1 134 ? 6.198 0.773 -15.661 1.00 96.44 134 ILE A O 1
ATOM 1058 N N . MET A 1 135 ? 4.875 1.836 -17.134 1.00 96.38 135 MET A N 1
ATOM 1059 C CA . MET A 1 135 ? 5.130 0.904 -18.233 1.00 96.38 135 MET A CA 1
ATOM 1060 C C . MET A 1 135 ? 6.600 0.917 -18.675 1.00 96.38 135 MET A C 1
ATOM 1062 O O . MET A 1 135 ? 7.132 -0.147 -19.011 1.00 96.38 135 MET A O 1
ATOM 1066 N N . ASN A 1 136 ? 7.254 2.084 -18.617 1.00 95.75 136 ASN A N 1
ATOM 1067 C CA . ASN A 1 136 ? 8.668 2.262 -18.954 1.00 95.75 136 ASN A CA 1
ATOM 1068 C C . ASN A 1 136 ? 9.632 2.020 -17.771 1.00 95.75 136 ASN A C 1
ATOM 1070 O O . ASN A 1 136 ? 10.809 1.733 -17.977 1.00 95.75 136 ASN A O 1
ATOM 1074 N N . SER A 1 137 ? 9.151 2.083 -16.526 1.00 95.31 137 SER A N 1
ATOM 1075 C CA . SER A 1 137 ? 9.976 1.965 -15.312 1.00 95.31 137 SER A CA 1
ATOM 1076 C C . SER A 1 137 ? 10.911 0.737 -15.291 1.00 95.31 137 SER A C 1
ATOM 1078 O O . SER A 1 137 ? 12.105 0.918 -15.030 1.00 95.31 137 SER A O 1
ATOM 1080 N N . PRO A 1 138 ? 10.468 -0.497 -15.623 1.00 96.31 138 PRO A N 1
ATOM 1081 C CA . PRO A 1 138 ? 11.380 -1.638 -15.694 1.00 96.31 138 PRO A CA 1
ATOM 1082 C C . PRO A 1 138 ? 12.480 -1.470 -16.744 1.00 96.31 138 PRO A C 1
ATOM 1084 O O . PRO A 1 138 ? 13.633 -1.772 -16.450 1.00 96.31 138 PRO A O 1
ATOM 1087 N N . TYR A 1 139 ? 12.160 -0.952 -17.933 1.00 96.44 139 TYR A N 1
ATOM 1088 C CA . TYR A 1 139 ? 13.149 -0.728 -18.992 1.00 96.44 139 TYR A CA 1
ATOM 1089 C C . TYR A 1 139 ? 14.267 0.189 -18.496 1.00 96.44 139 TYR A C 1
ATOM 1091 O O . TYR A 1 139 ? 15.432 -0.211 -18.521 1.00 96.44 139 TYR A O 1
ATOM 1099 N N . HIS A 1 140 ? 13.900 1.332 -17.908 1.00 94.88 140 HIS A N 1
ATOM 1100 C CA . HIS A 1 140 ? 14.855 2.260 -17.302 1.00 94.88 140 HIS A CA 1
ATOM 1101 C C . HIS A 1 140 ? 15.740 1.576 -16.250 1.00 94.88 140 HIS A C 1
ATOM 1103 O O . HIS A 1 140 ? 16.962 1.695 -16.270 1.00 94.88 140 HIS A O 1
ATOM 1109 N N . VAL A 1 141 ? 15.136 0.828 -15.320 1.00 95.31 141 VAL A N 1
ATOM 1110 C CA . VAL A 1 141 ? 15.873 0.190 -14.218 1.00 95.31 141 VAL A CA 1
ATOM 1111 C C . VAL A 1 141 ? 16.847 -0.883 -14.716 1.00 95.31 141 VAL A C 1
ATOM 1113 O O . VAL A 1 141 ? 17.893 -1.100 -14.091 1.00 95.31 141 VAL A O 1
ATOM 1116 N N . PHE A 1 142 ? 16.532 -1.556 -15.822 1.00 96.25 142 PHE A N 1
ATOM 1117 C CA . PHE A 1 142 ? 17.353 -2.617 -16.406 1.00 96.25 142 PHE A CA 1
ATOM 1118 C C . PHE A 1 142 ? 18.240 -2.164 -17.577 1.00 96.25 142 PHE A C 1
ATOM 1120 O O . PHE A 1 142 ? 18.904 -3.010 -18.171 1.00 96.25 142 PHE A O 1
ATOM 1127 N N . GLY A 1 143 ? 18.348 -0.853 -17.819 1.00 94.00 143 GLY A N 1
ATOM 1128 C CA . GLY A 1 143 ? 19.352 -0.256 -18.707 1.00 94.00 143 GLY A CA 1
ATOM 1129 C C . GLY A 1 143 ? 18.874 0.043 -20.131 1.00 94.00 143 GLY A C 1
ATOM 1130 O O . GLY A 1 143 ? 19.693 0.374 -20.981 1.00 94.00 143 GLY A O 1
ATOM 1131 N N . ASN A 1 144 ? 17.572 -0.059 -20.413 1.00 95.00 144 ASN A N 1
ATOM 1132 C CA . ASN A 1 144 ? 16.982 0.413 -21.665 1.00 95.00 144 ASN A CA 1
ATOM 1133 C C . ASN A 1 144 ? 16.308 1.775 -21.440 1.00 95.00 144 ASN A C 1
ATOM 1135 O O . ASN A 1 144 ? 15.285 1.869 -20.762 1.00 95.00 144 ASN A O 1
ATOM 1139 N N . HIS A 1 145 ? 16.876 2.827 -22.032 1.00 93.81 145 HIS A N 1
ATOM 1140 C CA . HIS A 1 145 ? 16.445 4.211 -21.808 1.00 93.81 145 HIS A CA 1
ATOM 1141 C C . HIS A 1 145 ? 15.669 4.831 -22.977 1.00 93.81 145 HIS A C 1
ATOM 1143 O O . HIS A 1 145 ? 15.326 6.008 -22.913 1.00 93.81 145 HIS A O 1
ATOM 1149 N N . ASN A 1 146 ? 15.339 4.056 -24.016 1.00 90.69 146 ASN A N 1
ATOM 1150 C CA . ASN A 1 146 ? 14.737 4.575 -25.253 1.00 90.69 146 ASN A CA 1
ATOM 1151 C C . ASN A 1 146 ? 13.357 5.229 -25.046 1.00 90.69 146 ASN A C 1
ATOM 1153 O O . ASN A 1 146 ? 12.976 6.108 -25.810 1.00 90.69 146 ASN A O 1
ATOM 1157 N N . GLY A 1 147 ? 12.605 4.796 -24.030 1.00 88.56 147 GLY A N 1
ATOM 1158 C CA . GLY A 1 147 ? 11.266 5.309 -23.710 1.00 88.56 147 GLY A CA 1
ATOM 1159 C C . GLY A 1 147 ? 11.219 6.248 -22.503 1.00 88.56 147 GLY A C 1
ATOM 1160 O O . GLY A 1 147 ? 10.136 6.528 -21.989 1.00 88.56 147 GLY A O 1
ATOM 1161 N N . CYS A 1 148 ? 12.370 6.680 -21.980 1.00 92.38 148 CYS A N 1
ATOM 1162 C CA . CYS A 1 148 ? 12.406 7.504 -20.778 1.00 92.38 148 CYS A CA 1
ATOM 1163 C C . CYS A 1 148 ? 11.971 8.947 -21.047 1.00 92.38 148 CYS A C 1
ATOM 1165 O O . CYS A 1 148 ? 12.463 9.603 -21.959 1.00 92.38 148 CYS A O 1
ATOM 1167 N N . ALA A 1 149 ? 11.109 9.474 -20.179 1.00 91.50 149 ALA A N 1
ATOM 1168 C CA . ALA A 1 149 ? 10.793 10.893 -20.170 1.00 91.50 149 ALA A CA 1
ATOM 1169 C C . ALA A 1 149 ? 11.980 11.721 -19.643 1.00 91.50 149 ALA A C 1
ATOM 1171 O O . ALA A 1 149 ? 12.671 11.310 -18.706 1.00 91.50 149 ALA A O 1
ATOM 1172 N N . SER A 1 150 ? 12.163 12.920 -20.198 1.00 91.25 150 SER A N 1
ATOM 1173 C CA . SER A 1 150 ? 13.287 13.816 -19.881 1.00 91.25 150 SER A CA 1
ATOM 1174 C C . SER A 1 150 ? 13.344 14.243 -18.413 1.00 91.25 150 SER A C 1
ATOM 1176 O O . SER A 1 150 ? 14.424 14.375 -17.853 1.00 91.25 150 SER A O 1
ATOM 1178 N N . TYR A 1 151 ? 12.194 14.401 -17.749 1.00 92.75 151 TYR A N 1
ATOM 1179 C CA . TYR A 1 151 ? 12.152 14.744 -16.320 1.00 92.75 151 TYR A CA 1
ATOM 1180 C C . TYR A 1 151 ? 12.661 13.609 -15.410 1.00 92.75 151 TYR A C 1
ATOM 1182 O O . TYR A 1 151 ? 12.950 13.831 -14.234 1.00 92.75 151 TYR A O 1
ATOM 1190 N N . PHE A 1 152 ? 12.703 12.377 -15.925 1.00 90.31 152 PHE A N 1
ATOM 1191 C CA . PHE A 1 152 ? 12.941 11.170 -15.141 1.00 90.31 152 PHE A CA 1
ATOM 1192 C C . PHE A 1 152 ? 14.339 10.580 -15.361 1.00 90.31 152 PHE A C 1
ATOM 1194 O O . PHE A 1 152 ? 14.899 9.964 -14.452 1.00 90.31 152 PHE A O 1
ATOM 1201 N N . CYS A 1 153 ? 14.912 10.757 -16.552 1.00 92.69 153 CYS A N 1
ATOM 1202 C CA . CYS A 1 153 ? 16.163 10.130 -16.954 1.00 92.69 153 CYS A CA 1
ATOM 1203 C C . CYS A 1 153 ? 17.024 11.084 -17.785 1.00 92.69 153 CYS A C 1
ATOM 1205 O O . CYS A 1 153 ? 16.538 11.688 -18.736 1.00 92.69 153 CYS A O 1
ATOM 1207 N N . ASN A 1 154 ? 18.322 11.115 -17.475 1.00 89.81 154 ASN A N 1
ATOM 1208 C CA . ASN A 1 154 ? 19.332 11.887 -18.206 1.00 89.81 154 ASN A CA 1
ATOM 1209 C C . ASN A 1 154 ? 20.126 11.021 -19.207 1.00 89.81 154 ASN A C 1
ATOM 1211 O O . ASN A 1 154 ? 21.225 11.393 -19.603 1.00 89.81 154 ASN A O 1
ATOM 1215 N N . GLY A 1 155 ? 19.601 9.850 -19.576 1.00 88.81 155 GLY A N 1
ATOM 1216 C CA . GLY A 1 155 ? 20.279 8.875 -20.431 1.00 88.81 155 GLY A CA 1
ATOM 1217 C C . GLY A 1 155 ? 21.046 7.778 -19.672 1.00 88.81 155 GLY A C 1
ATOM 1218 O O . GLY A 1 155 ? 20.959 7.690 -18.439 1.00 88.81 155 GLY A O 1
ATOM 1219 N N . PRO A 1 156 ? 21.752 6.905 -20.418 1.00 89.50 156 PRO A N 1
ATOM 1220 C CA . PRO A 1 156 ? 22.499 5.781 -19.862 1.00 89.50 156 PRO A CA 1
ATOM 1221 C C . PRO A 1 156 ? 23.688 6.255 -19.030 1.00 89.50 156 PRO A C 1
ATOM 1223 O O . PRO A 1 156 ? 24.356 7.234 -19.363 1.00 89.50 156 PRO A O 1
ATOM 1226 N N . LYS A 1 157 ? 23.970 5.535 -17.943 1.00 88.44 157 LYS A N 1
ATOM 1227 C CA . LYS A 1 157 ? 25.168 5.792 -17.135 1.00 88.44 157 LYS A CA 1
ATOM 1228 C C . LYS A 1 157 ? 26.404 5.181 -17.783 1.00 88.44 157 LYS A C 1
ATOM 1230 O O . LYS A 1 157 ? 26.311 4.209 -18.530 1.00 88.44 157 LYS A O 1
ATOM 1235 N N . GLU A 1 158 ? 27.568 5.719 -17.432 1.00 85.75 158 GLU A N 1
ATOM 1236 C CA . GLU A 1 158 ? 28.853 5.160 -17.843 1.00 85.75 158 GLU A CA 1
ATOM 1237 C C . GLU A 1 158 ? 28.944 3.680 -17.425 1.00 85.75 158 GLU A C 1
ATOM 1239 O O . GLU A 1 158 ? 28.689 3.333 -16.268 1.00 85.75 158 GLU A O 1
ATOM 1244 N N . ASN A 1 159 ? 29.250 2.802 -18.386 1.00 87.25 159 ASN A N 1
ATOM 1245 C CA . ASN A 1 159 ? 29.304 1.340 -18.234 1.00 87.25 159 ASN A CA 1
ATOM 1246 C C . ASN A 1 159 ? 27.977 0.644 -17.858 1.00 87.25 159 ASN A C 1
ATOM 1248 O O . ASN A 1 159 ? 27.980 -0.490 -17.370 1.00 87.25 159 ASN A O 1
ATOM 1252 N N . GLU A 1 160 ? 26.823 1.279 -18.076 1.00 91.00 160 GLU A N 1
ATOM 1253 C CA . GLU A 1 160 ? 25.532 0.629 -17.855 1.00 91.00 160 GLU A CA 1
ATOM 1254 C C . GLU A 1 160 ? 25.210 -0.387 -18.958 1.00 91.00 160 GLU A C 1
ATOM 1256 O O . GLU A 1 160 ? 25.088 -0.053 -20.134 1.00 91.00 160 GLU A O 1
ATOM 1261 N N . VAL A 1 161 ? 25.022 -1.647 -18.562 1.00 92.56 161 VAL A N 1
ATOM 1262 C CA . VAL A 1 161 ? 24.635 -2.728 -19.475 1.00 92.56 161 VAL A CA 1
ATOM 1263 C C . VAL A 1 161 ? 23.114 -2.840 -19.544 1.00 92.56 161 VAL A C 1
ATOM 1265 O O . VAL A 1 161 ? 22.443 -2.948 -18.512 1.00 92.56 161 VAL A O 1
ATOM 1268 N N . ASN A 1 162 ? 22.575 -2.895 -20.763 1.00 95.56 162 ASN A N 1
ATOM 1269 C CA . ASN A 1 162 ? 21.176 -3.230 -21.001 1.00 95.56 162 ASN A CA 1
ATOM 1270 C C . ASN A 1 162 ? 20.943 -4.736 -20.782 1.00 95.56 162 ASN A C 1
ATOM 1272 O O . ASN A 1 162 ? 21.369 -5.573 -21.577 1.00 95.56 162 ASN A O 1
ATOM 1276 N N . LEU A 1 163 ? 20.250 -5.078 -19.696 1.00 95.94 163 LEU A N 1
ATOM 1277 C CA . LEU A 1 163 ? 19.966 -6.461 -19.303 1.00 95.94 163 LEU A CA 1
ATOM 1278 C C . LEU A 1 163 ? 18.646 -6.995 -19.870 1.00 95.94 163 LEU A C 1
ATOM 1280 O O . LEU A 1 163 ? 18.377 -8.188 -19.728 1.00 95.94 163 LEU A O 1
ATOM 1284 N N . VAL A 1 164 ? 17.830 -6.144 -20.502 1.00 96.44 164 VAL A N 1
ATOM 1285 C CA . VAL A 1 164 ? 16.507 -6.524 -21.022 1.00 96.44 164 VAL A CA 1
ATOM 1286 C C . VAL A 1 164 ? 16.590 -7.729 -21.975 1.00 96.44 164 VAL A C 1
ATOM 1288 O O . VAL A 1 164 ? 15.905 -8.712 -21.693 1.00 96.44 164 VAL A O 1
ATOM 1291 N N . PRO A 1 165 ? 17.491 -7.770 -22.982 1.00 96.88 165 PRO A N 1
ATOM 1292 C CA . PRO A 1 165 ? 17.564 -8.912 -23.902 1.00 96.88 165 PRO A CA 1
ATOM 1293 C C . PRO A 1 165 ? 17.903 -10.240 -23.206 1.00 96.88 165 PRO A C 1
ATOM 1295 O O . PRO A 1 165 ? 17.354 -11.295 -23.525 1.00 96.88 165 PRO A O 1
ATOM 1298 N N . GLN A 1 166 ? 18.779 -10.205 -22.194 1.00 94.75 166 GLN A N 1
ATOM 1299 C CA . GLN A 1 166 ? 19.130 -11.402 -21.422 1.00 94.75 166 GLN A CA 1
ATOM 1300 C C . GLN A 1 166 ? 17.941 -11.893 -20.586 1.00 94.75 166 GLN A C 1
ATOM 1302 O O . GLN A 1 166 ? 17.699 -13.097 -20.480 1.00 94.75 166 GLN A O 1
ATOM 1307 N N . MET A 1 167 ? 17.173 -10.970 -20.007 1.00 95.56 167 MET A N 1
ATOM 1308 C CA . MET A 1 167 ? 15.972 -11.301 -19.241 1.00 95.56 167 MET A CA 1
ATOM 1309 C C . MET A 1 167 ? 14.836 -11.824 -20.127 1.00 95.56 167 MET A C 1
ATOM 1311 O O . MET A 1 167 ? 14.076 -12.686 -19.682 1.00 95.56 167 MET A O 1
ATOM 1315 N N . GLU A 1 168 ? 14.728 -11.346 -21.367 1.00 96.44 168 GLU A N 1
ATOM 1316 C CA . GLU A 1 168 ? 13.785 -11.856 -22.369 1.00 96.44 168 GLU A CA 1
ATOM 1317 C C . GLU A 1 168 ? 14.126 -13.296 -22.758 1.00 96.44 168 GLU A C 1
ATOM 1319 O O . GLU A 1 168 ? 13.251 -14.159 -22.719 1.00 96.44 168 GLU A O 1
ATOM 1324 N N . SER A 1 169 ? 15.408 -13.589 -23.008 1.00 94.81 169 SER A N 1
ATOM 1325 C CA . SER A 1 169 ? 15.860 -14.928 -23.418 1.00 94.81 169 SER A CA 1
ATOM 1326 C C . SER A 1 169 ? 15.535 -16.046 -22.414 1.00 94.81 169 SER A C 1
ATOM 1328 O O . SER A 1 169 ? 15.323 -17.190 -22.807 1.00 94.81 169 SER A O 1
ATOM 1330 N N . CYS A 1 170 ? 15.459 -15.728 -21.115 1.00 93.75 170 CYS A N 1
ATOM 1331 C CA . CYS A 1 170 ? 15.130 -16.691 -20.059 1.00 93.75 170 CYS A CA 1
ATOM 1332 C C . CYS A 1 170 ? 13.677 -16.596 -19.556 1.00 93.75 170 CYS A C 1
ATOM 1334 O O . CYS A 1 170 ? 13.318 -17.267 -18.587 1.00 93.75 170 CYS A O 1
ATOM 1336 N N . GLY A 1 171 ? 12.836 -15.760 -20.175 1.00 94.06 171 GLY A N 1
ATOM 1337 C CA . GLY A 1 171 ? 11.427 -15.575 -19.809 1.00 94.06 171 GLY A CA 1
ATOM 1338 C C . GLY A 1 171 ? 11.179 -14.763 -18.530 1.00 94.06 171 GLY A C 1
ATOM 1339 O O . GLY A 1 171 ? 10.030 -14.454 -18.224 1.00 94.06 171 GLY A O 1
ATOM 1340 N N . LEU A 1 172 ? 12.227 -14.350 -17.803 1.00 94.62 172 LEU A N 1
ATOM 1341 C CA . LEU A 1 172 ? 12.102 -13.513 -16.601 1.00 94.62 172 LEU A CA 1
ATOM 1342 C C . LEU A 1 172 ? 11.447 -12.159 -16.911 1.00 94.62 172 LEU A C 1
ATOM 1344 O O . LEU A 1 172 ? 10.723 -11.613 -16.078 1.00 94.62 172 LEU A O 1
ATOM 1348 N N . TRP A 1 173 ? 11.693 -11.615 -18.107 1.00 96.19 173 TRP A N 1
ATOM 1349 C CA . TRP A 1 173 ? 11.114 -10.336 -18.508 1.00 96.19 173 TRP A CA 1
ATOM 1350 C C . TRP A 1 173 ? 9.586 -10.377 -18.515 1.00 96.19 173 TRP A C 1
ATOM 1352 O O . TRP A 1 173 ? 8.955 -9.461 -17.998 1.00 96.19 173 TRP A O 1
ATOM 1362 N N . VAL A 1 174 ? 8.988 -11.470 -18.998 1.00 94.38 174 VAL A N 1
ATOM 1363 C CA . VAL A 1 174 ? 7.527 -11.649 -19.042 1.00 94.38 174 VAL A CA 1
ATOM 1364 C C . VAL A 1 174 ? 6.919 -11.580 -17.640 1.00 94.38 174 VAL A C 1
ATOM 1366 O O . VAL A 1 174 ? 5.923 -10.885 -17.443 1.00 94.38 174 VAL A O 1
ATOM 1369 N N . ASP A 1 175 ? 7.555 -12.212 -16.652 1.00 92.88 175 ASP A N 1
ATOM 1370 C CA . ASP A 1 175 ? 7.102 -12.175 -15.256 1.00 92.88 175 ASP A CA 1
ATOM 1371 C C . ASP A 1 175 ? 7.164 -10.749 -14.683 1.00 92.88 175 ASP A C 1
ATOM 1373 O O . ASP A 1 175 ? 6.213 -10.274 -14.053 1.00 92.88 175 ASP A O 1
ATOM 1377 N N . ILE A 1 176 ? 8.260 -10.026 -14.952 1.00 93.81 176 ILE A N 1
ATOM 1378 C CA . ILE A 1 176 ? 8.417 -8.617 -14.560 1.00 93.81 176 ILE A CA 1
ATOM 1379 C C . ILE A 1 176 ? 7.334 -7.754 -15.220 1.00 93.81 176 ILE A C 1
ATOM 1381 O O . ILE A 1 176 ? 6.719 -6.920 -14.549 1.00 93.81 176 ILE A O 1
ATOM 1385 N N . LEU A 1 177 ? 7.068 -7.953 -16.516 1.00 94.25 177 LEU A N 1
ATOM 1386 C CA . LEU A 1 177 ? 6.025 -7.230 -17.242 1.00 94.25 177 LEU A CA 1
ATOM 1387 C C . LEU A 1 177 ? 4.627 -7.554 -16.700 1.00 94.25 177 LEU A C 1
ATOM 1389 O O . LEU A 1 177 ? 3.794 -6.651 -16.618 1.00 94.25 177 LEU A O 1
ATOM 1393 N N . GLY A 1 178 ? 4.381 -8.798 -16.284 1.00 92.00 178 GLY A N 1
ATOM 1394 C CA . GLY A 1 178 ? 3.150 -9.216 -15.617 1.00 92.00 178 GLY A CA 1
ATOM 1395 C C . GLY A 1 178 ? 2.913 -8.437 -14.325 1.00 92.00 178 GLY A C 1
ATOM 1396 O O . GLY A 1 178 ? 1.880 -7.781 -14.178 1.00 92.00 178 GLY A O 1
ATOM 1397 N N . ALA A 1 179 ? 3.903 -8.406 -13.428 1.00 90.56 179 ALA A N 1
ATOM 1398 C CA . ALA A 1 179 ? 3.819 -7.624 -12.192 1.00 90.56 179 ALA A CA 1
ATOM 1399 C C . ALA A 1 179 ? 3.662 -6.119 -12.462 1.00 90.56 179 ALA A C 1
ATOM 1401 O O . ALA A 1 179 ? 2.822 -5.453 -11.855 1.00 90.56 179 ALA A O 1
ATOM 1402 N N . ARG A 1 180 ? 4.415 -5.581 -13.427 1.00 93.50 180 ARG A N 1
ATOM 1403 C CA . ARG A 1 180 ? 4.299 -4.188 -13.878 1.00 93.50 180 ARG A CA 1
ATOM 1404 C C . ARG A 1 180 ? 2.890 -3.862 -14.368 1.00 93.50 180 ARG A C 1
ATOM 1406 O O . ARG A 1 180 ? 2.361 -2.819 -13.999 1.00 93.50 180 ARG A O 1
ATOM 1413 N N . ASN A 1 181 ? 2.283 -4.723 -15.186 1.00 93.88 181 ASN A N 1
ATOM 1414 C CA . ASN A 1 181 ? 0.947 -4.497 -15.748 1.00 93.88 181 ASN A CA 1
ATOM 1415 C C . ASN A 1 181 ? -0.108 -4.359 -14.655 1.00 93.88 181 ASN A C 1
ATOM 1417 O O . ASN A 1 181 ? -0.992 -3.513 -14.762 1.00 93.8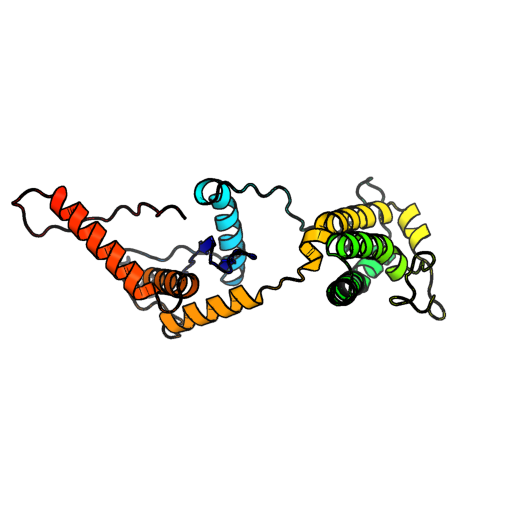8 181 ASN A O 1
ATOM 1421 N N . ILE A 1 182 ? 0.015 -5.147 -13.588 1.00 90.25 182 ILE A N 1
ATOM 1422 C CA . ILE A 1 182 ? -0.866 -5.042 -12.430 1.00 90.25 182 ILE A CA 1
ATOM 1423 C C . ILE A 1 182 ? -0.715 -3.661 -11.775 1.00 90.25 182 ILE A C 1
ATOM 1425 O O . ILE A 1 182 ? -1.710 -2.978 -11.544 1.00 90.25 182 ILE A O 1
ATOM 1429 N N . VAL A 1 183 ? 0.517 -3.202 -11.534 1.00 90.75 183 VAL A N 1
ATOM 1430 C CA . VAL A 1 183 ? 0.763 -1.867 -10.957 1.00 90.75 183 VAL A CA 1
ATOM 1431 C C . VAL A 1 183 ? 0.219 -0.763 -11.875 1.00 90.75 183 VAL A C 1
ATOM 1433 O O . VAL A 1 183 ? -0.476 0.136 -11.408 1.00 90.75 183 VAL A O 1
ATOM 1436 N N . ALA A 1 184 ? 0.466 -0.858 -13.183 1.00 94.19 184 ALA A N 1
ATOM 1437 C CA . ALA A 1 184 ? 0.027 0.122 -14.178 1.00 94.19 184 ALA A CA 1
ATOM 1438 C C . ALA A 1 184 ? -1.501 0.148 -14.369 1.00 94.19 184 ALA A C 1
ATOM 1440 O O . ALA A 1 184 ? -2.073 1.176 -14.733 1.00 94.19 184 ALA A O 1
ATOM 1441 N N . HIS A 1 185 ? -2.185 -0.972 -14.129 1.00 92.12 185 HIS A N 1
ATOM 1442 C CA . HIS A 1 185 ? -3.646 -1.034 -14.123 1.00 92.12 185 HIS A CA 1
ATOM 1443 C C . HIS A 1 185 ? -4.238 -0.182 -12.989 1.00 92.12 185 HIS A C 1
ATOM 1445 O O . HIS A 1 185 ? -5.258 0.477 -13.175 1.00 92.12 185 HIS A O 1
ATOM 1451 N N . HIS A 1 186 ? -3.560 -0.119 -11.840 1.00 90.44 186 HIS A N 1
ATOM 1452 C CA . HIS A 1 186 ? -4.009 0.635 -10.669 1.00 90.44 186 HIS A CA 1
ATOM 1453 C C . HIS A 1 186 ? -3.510 2.092 -10.621 1.00 90.44 186 HIS A C 1
ATOM 1455 O O . HIS A 1 186 ? -3.638 2.739 -9.580 1.00 90.44 186 HIS A O 1
ATOM 1461 N N . SER A 1 187 ? -3.001 2.654 -11.726 1.00 93.19 187 SER A N 1
ATOM 1462 C CA . SER A 1 187 ? -2.501 4.041 -11.790 1.00 93.19 187 SER A CA 1
ATOM 1463 C C . SER A 1 187 ? -3.495 5.089 -11.277 1.00 93.19 187 SER A C 1
ATOM 1465 O O . SER A 1 187 ? -3.092 6.036 -10.602 1.00 93.19 187 SER A O 1
ATOM 1467 N N . SER A 1 188 ? -4.796 4.904 -11.532 1.00 91.81 188 SER A N 1
ATOM 1468 C CA . SER A 1 188 ? -5.859 5.787 -11.026 1.00 91.81 188 SER A CA 1
ATOM 1469 C C . SER A 1 188 ? -5.922 5.823 -9.500 1.00 91.81 188 SER A C 1
ATOM 1471 O O . SER A 1 188 ? -6.152 6.874 -8.909 1.00 91.81 188 SER A O 1
ATOM 1473 N N . SER A 1 189 ? -5.660 4.696 -8.838 1.00 87.81 189 SER A N 1
ATOM 1474 C CA . SER A 1 189 ? -5.573 4.639 -7.380 1.00 87.81 189 SER A CA 1
ATOM 1475 C C . SER A 1 189 ? -4.219 5.140 -6.873 1.00 87.81 189 SER A C 1
ATOM 1477 O O . SER A 1 189 ? -4.149 5.805 -5.841 1.00 87.81 189 SER A O 1
ATOM 1479 N N . LEU A 1 190 ? -3.134 4.832 -7.587 1.00 90.19 190 LEU A N 1
ATOM 1480 C CA . LEU A 1 190 ? -1.770 5.185 -7.181 1.00 90.19 190 LEU A CA 1
ATOM 1481 C C . LEU A 1 190 ? -1.530 6.697 -7.162 1.00 90.19 190 LEU A C 1
ATOM 1483 O O . LEU A 1 190 ? -0.793 7.177 -6.303 1.00 90.19 190 LEU A O 1
ATOM 1487 N N . ILE A 1 191 ? -2.187 7.459 -8.043 1.00 90.56 191 ILE A N 1
ATOM 1488 C CA . ILE A 1 191 ? -2.046 8.922 -8.100 1.00 90.56 191 ILE A CA 1
ATOM 1489 C C . ILE A 1 191 ? -2.498 9.618 -6.804 1.00 90.56 191 ILE A C 1
ATOM 1491 O O . ILE A 1 191 ? -1.996 10.691 -6.468 1.00 90.56 191 ILE A O 1
ATOM 1495 N N . TYR A 1 192 ? -3.403 8.998 -6.033 1.00 85.00 192 TYR A N 1
ATOM 1496 C CA . TYR A 1 192 ? -3.801 9.517 -4.723 1.00 85.00 192 TYR A CA 1
ATOM 1497 C C . TYR A 1 192 ? -2.638 9.491 -3.717 1.00 85.00 192 TYR A C 1
ATOM 1499 O O . TYR A 1 192 ? -2.633 10.294 -2.781 1.00 85.00 192 TYR A O 1
ATOM 1507 N N . ASN A 1 193 ? -1.646 8.614 -3.936 1.00 83.12 193 ASN A N 1
ATOM 1508 C CA . ASN A 1 193 ? -0.430 8.460 -3.135 1.00 83.12 193 ASN A CA 1
ATOM 1509 C C . ASN A 1 193 ? -0.735 8.342 -1.632 1.00 83.12 193 ASN A C 1
ATOM 1511 O O . ASN A 1 193 ? -0.304 9.163 -0.820 1.00 83.12 193 ASN A O 1
ATOM 1515 N N . VAL A 1 194 ? -1.581 7.369 -1.288 1.00 78.69 194 VAL A N 1
ATOM 1516 C CA . VAL A 1 194 ? -2.084 7.159 0.074 1.00 78.69 194 VAL A CA 1
ATOM 1517 C C . VAL A 1 194 ? -1.116 6.312 0.891 1.00 78.69 194 VAL A C 1
ATOM 1519 O O . VAL A 1 194 ? -0.515 5.374 0.374 1.00 78.69 194 VAL A O 1
ATOM 1522 N N . ASN A 1 195 ? -0.990 6.626 2.177 1.00 81.88 195 ASN A N 1
ATOM 1523 C CA . ASN A 1 195 ? -0.179 5.878 3.134 1.00 81.88 195 ASN A CA 1
ATOM 1524 C C . ASN A 1 195 ? -1.006 5.503 4.377 1.00 81.88 195 ASN A C 1
ATOM 1526 O O . ASN A 1 195 ? -2.183 5.849 4.504 1.00 81.88 195 ASN A O 1
ATOM 1530 N N . ASN A 1 196 ? -0.382 4.774 5.296 1.00 82.38 196 ASN A N 1
ATOM 1531 C CA . ASN A 1 196 ? -0.982 4.300 6.540 1.00 82.38 196 ASN A CA 1
ATOM 1532 C C . ASN A 1 196 ? -1.048 5.374 7.646 1.00 82.38 196 ASN A C 1
ATOM 1534 O O . ASN A 1 196 ? -1.547 5.071 8.728 1.00 82.38 196 ASN A O 1
ATOM 1538 N N . ASN A 1 197 ? -0.637 6.625 7.392 1.00 86.69 197 ASN A N 1
ATOM 1539 C CA . ASN A 1 197 ? -0.587 7.691 8.407 1.00 86.69 197 ASN A CA 1
ATOM 1540 C C . ASN A 1 197 ? -1.917 7.867 9.154 1.00 86.69 197 ASN A C 1
ATOM 1542 O O . ASN A 1 197 ? -1.943 8.142 10.350 1.00 86.69 197 ASN A O 1
ATOM 1546 N N . MET A 1 198 ? -3.047 7.710 8.460 1.00 88.69 198 MET A N 1
ATOM 1547 C CA . MET A 1 198 ? -4.362 7.832 9.092 1.00 88.69 198 MET A CA 1
ATOM 1548 C C . MET A 1 198 ? -4.656 6.687 10.070 1.00 88.69 198 MET A C 1
ATOM 1550 O O . MET A 1 198 ? -5.250 6.916 11.121 1.00 88.69 198 MET A O 1
ATOM 1554 N N . VAL A 1 199 ? -4.212 5.473 9.744 1.00 89.50 199 VAL A N 1
ATOM 1555 C CA . VAL A 1 199 ? -4.318 4.305 10.628 1.00 89.50 199 VAL A CA 1
ATOM 1556 C C . VAL A 1 199 ? -3.410 4.487 11.845 1.00 89.50 199 VAL A C 1
ATOM 1558 O O . VAL A 1 199 ? -3.837 4.233 12.968 1.00 89.50 199 VAL A O 1
ATOM 1561 N N . GLU A 1 200 ? -2.195 5.004 11.658 1.00 88.56 200 GLU A N 1
ATOM 1562 C CA . GLU A 1 200 ? -1.275 5.337 12.757 1.00 88.56 200 GLU A CA 1
ATOM 1563 C C . GLU A 1 200 ? -1.843 6.434 13.675 1.00 88.56 200 GLU A C 1
ATOM 1565 O O . GLU A 1 200 ? -1.798 6.327 14.907 1.00 88.56 200 GLU A O 1
ATOM 1570 N N . GLY A 1 201 ? -2.467 7.456 13.084 1.00 91.31 201 GLY A N 1
ATOM 1571 C CA . GLY A 1 201 ? -3.207 8.482 13.813 1.00 91.31 201 GLY A CA 1
ATOM 1572 C C . GLY A 1 201 ? -4.356 7.889 14.630 1.00 91.31 201 GLY A C 1
ATOM 1573 O O . GLY A 1 201 ? -4.506 8.207 15.810 1.00 91.31 201 GLY A O 1
ATOM 1574 N N . PHE A 1 202 ? -5.128 6.967 14.052 1.00 93.50 202 PHE A N 1
ATOM 1575 C CA . PHE A 1 202 ? -6.187 6.272 14.780 1.00 93.50 202 PHE A CA 1
ATOM 1576 C C . PHE A 1 202 ? -5.647 5.385 15.913 1.00 93.50 202 PHE A C 1
ATOM 1578 O O . PHE A 1 202 ? -6.176 5.425 17.024 1.00 93.50 202 PHE A O 1
ATOM 1585 N N . ASN A 1 203 ? -4.548 4.661 15.695 1.00 90.56 203 ASN A N 1
ATOM 1586 C CA . ASN A 1 203 ? -3.890 3.883 16.749 1.00 90.56 203 ASN A CA 1
ATOM 1587 C C . ASN A 1 203 ? -3.483 4.775 17.937 1.00 90.56 203 ASN A C 1
ATOM 1589 O O . ASN A 1 203 ? -3.624 4.376 19.095 1.00 90.56 203 ASN A O 1
ATOM 1593 N N . SER A 1 204 ? -3.073 6.018 17.671 1.00 90.50 204 SER A N 1
ATOM 1594 C CA . SER A 1 204 ? -2.801 7.011 18.717 1.00 90.50 204 SER A CA 1
ATOM 1595 C C . SER A 1 204 ? -4.068 7.415 19.488 1.00 90.50 204 SER A C 1
ATOM 1597 O O . SER A 1 204 ? -4.024 7.610 20.704 1.00 90.50 204 SER A O 1
ATOM 1599 N N . VAL A 1 205 ? -5.224 7.502 18.820 1.00 92.69 205 VAL A N 1
ATOM 1600 C CA . VAL A 1 205 ? -6.526 7.742 19.471 1.00 92.69 205 VAL A CA 1
ATOM 1601 C C . VAL A 1 205 ? -6.943 6.553 20.338 1.00 92.69 205 VAL A C 1
ATOM 1603 O O . VAL A 1 205 ? -7.400 6.767 21.465 1.00 92.69 205 VAL A O 1
ATOM 1606 N N . ILE A 1 206 ? -6.735 5.313 19.878 1.00 90.94 206 ILE A N 1
ATOM 1607 C CA . ILE A 1 206 ? -6.940 4.110 20.702 1.00 90.94 206 ILE A CA 1
ATOM 1608 C C . ILE A 1 206 ? -6.067 4.181 21.955 1.00 90.94 206 ILE A C 1
ATOM 1610 O O . ILE A 1 206 ? -6.578 4.007 23.060 1.00 90.94 206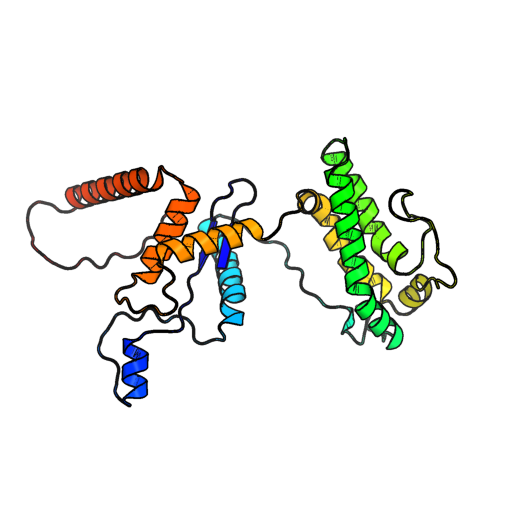 ILE A O 1
ATOM 1614 N N . ALA A 1 207 ? -4.774 4.486 21.810 1.00 89.50 207 ALA A N 1
ATOM 1615 C CA . ALA A 1 207 ? -3.849 4.562 22.938 1.00 89.50 207 ALA A CA 1
ATOM 1616 C C . ALA A 1 207 ? -4.319 5.560 24.012 1.00 89.50 207 ALA A C 1
ATOM 1618 O O . ALA A 1 207 ? -4.252 5.250 25.205 1.00 89.50 207 ALA A O 1
ATOM 1619 N N . LYS A 1 208 ? -4.878 6.709 23.600 1.00 90.06 208 LYS A N 1
ATOM 1620 C CA . LYS A 1 208 ? -5.487 7.696 24.509 1.00 90.06 208 LYS A CA 1
ATOM 1621 C C . LYS A 1 208 ? -6.691 7.127 25.267 1.00 90.06 208 LYS A C 1
ATOM 1623 O O . LYS A 1 208 ? -6.744 7.249 26.485 1.00 90.06 208 LYS A O 1
ATOM 1628 N N . HIS A 1 209 ? -7.619 6.455 24.585 1.00 89.12 209 HIS A N 1
ATOM 1629 C CA . HIS A 1 209 ? -8.818 5.878 25.216 1.00 89.12 209 HIS A CA 1
ATOM 1630 C C . HIS A 1 209 ? -8.504 4.679 26.119 1.00 89.12 209 HIS A C 1
ATOM 1632 O O . HIS A 1 209 ? -9.143 4.467 27.151 1.00 89.12 209 HIS A O 1
ATOM 1638 N N . VAL A 1 210 ? -7.502 3.882 25.751 1.00 85.75 210 VAL A N 1
ATOM 1639 C CA . VAL A 1 210 ? -7.004 2.780 26.579 1.00 85.75 210 VAL A CA 1
ATOM 1640 C C . VAL A 1 210 ? -6.245 3.318 27.802 1.00 85.75 210 VAL A C 1
ATOM 1642 O O . VAL A 1 210 ? -6.211 2.650 28.839 1.00 85.75 210 VAL A O 1
ATOM 1645 N N . GLY A 1 211 ? -5.721 4.546 27.724 1.00 81.56 211 GLY A N 1
ATOM 1646 C CA . GLY A 1 211 ? -4.942 5.202 28.774 1.00 81.56 211 GLY A CA 1
ATOM 1647 C C . GLY A 1 211 ? -3.500 4.701 28.822 1.00 81.56 211 GLY A C 1
ATOM 1648 O O . GLY A 1 211 ? -2.958 4.515 29.905 1.00 81.56 211 GLY A O 1
ATOM 1649 N N . GLY A 1 212 ? -2.920 4.355 27.667 1.00 71.06 212 GLY A N 1
ATOM 1650 C CA . GLY A 1 212 ? -1.560 3.807 27.567 1.00 71.06 212 GLY A CA 1
ATOM 1651 C C . GLY A 1 212 ? -1.363 2.437 28.232 1.00 71.06 212 GLY A C 1
ATOM 1652 O O . GLY A 1 212 ? -0.238 1.943 28.302 1.00 71.06 212 GLY A O 1
ATOM 1653 N N . LYS A 1 213 ? -2.438 1.803 28.721 1.00 65.50 213 LYS A N 1
ATOM 1654 C CA . LYS A 1 213 ? -2.377 0.504 29.397 1.00 65.50 213 LYS A CA 1
ATOM 1655 C C . LYS A 1 213 ? -1.937 -0.575 28.408 1.00 65.50 213 LYS A C 1
ATOM 1657 O O . LYS A 1 213 ? -2.697 -0.960 27.525 1.00 65.50 213 LYS A O 1
ATOM 1662 N N . ARG A 1 214 ? -0.701 -1.061 28.575 1.00 57.03 214 ARG A N 1
ATOM 1663 C CA . ARG A 1 214 ? -0.123 -2.159 27.775 1.00 57.03 214 ARG A CA 1
ATOM 1664 C C . ARG A 1 214 ? -0.731 -3.520 28.108 1.00 57.03 214 ARG A C 1
ATOM 1666 O O . ARG A 1 214 ? -0.770 -4.395 27.253 1.00 57.03 214 ARG A O 1
ATOM 1673 N N . VAL A 1 215 ? -1.206 -3.685 29.340 1.00 57.88 215 VAL A N 1
ATOM 1674 C CA . VAL A 1 215 ? -1.844 -4.910 29.828 1.00 57.88 215 VAL A CA 1
ATOM 1675 C C . VAL A 1 215 ? -3.295 -4.591 30.154 1.00 57.88 215 VAL A C 1
ATOM 1677 O O . VAL A 1 215 ? -3.585 -3.643 30.893 1.00 57.88 215 VAL A O 1
ATOM 1680 N N . ASN A 1 216 ? -4.218 -5.368 29.586 1.00 62.03 216 ASN A N 1
ATOM 1681 C CA . ASN A 1 216 ? -5.622 -5.263 29.943 1.00 62.03 216 ASN A CA 1
ATOM 1682 C C . ASN A 1 216 ? -5.848 -5.877 31.333 1.00 62.03 216 ASN A C 1
ATOM 1684 O O . ASN A 1 216 ? -6.136 -7.061 31.464 1.00 62.03 216 ASN A O 1
ATOM 1688 N N . PHE A 1 217 ? -5.731 -5.053 32.373 1.00 60.81 217 PHE A N 1
ATOM 1689 C CA . PHE A 1 217 ? -6.097 -5.425 33.746 1.00 60.81 217 PHE A CA 1
ATOM 1690 C C . PHE A 1 217 ? -7.603 -5.408 33.995 1.00 60.81 217 PHE A C 1
ATOM 1692 O O . PHE A 1 217 ? -8.062 -5.744 35.083 1.00 60.81 217 PHE A O 1
ATOM 1699 N N . SER A 1 218 ? -8.375 -4.929 33.026 1.00 55.25 218 SER A N 1
ATOM 1700 C CA . SER A 1 218 ? -9.787 -4.679 33.215 1.00 55.25 218 SER A CA 1
ATOM 1701 C C . SER A 1 218 ? -10.613 -5.835 32.653 1.00 55.25 218 SER A C 1
ATOM 1703 O O . SER A 1 218 ? -10.600 -6.139 31.461 1.00 55.25 218 SER A O 1
ATOM 1705 N N . CYS A 1 219 ? -11.293 -6.513 33.572 1.00 65.31 219 CYS A N 1
ATOM 1706 C CA . CYS A 1 219 ? -12.238 -7.585 33.293 1.00 65.31 219 CYS A CA 1
ATOM 1707 C C . CYS A 1 219 ? -13.485 -7.035 32.568 1.00 65.31 219 CYS A C 1
ATOM 1709 O O . CYS A 1 219 ? -13.715 -5.823 32.562 1.00 65.31 219 CYS A O 1
ATOM 1711 N N . ARG A 1 220 ? -14.323 -7.924 32.011 1.00 71.38 220 ARG A N 1
ATOM 1712 C CA . ARG A 1 220 ? -15.634 -7.583 31.406 1.00 71.38 220 ARG A CA 1
ATOM 1713 C C . ARG A 1 220 ? -15.565 -6.717 30.136 1.00 71.38 220 ARG A C 1
ATOM 1715 O O . ARG A 1 220 ? -16.345 -5.787 29.966 1.00 71.38 220 ARG A O 1
ATOM 1722 N N . GLY A 1 221 ? -14.591 -6.961 29.260 1.00 76.38 221 GLY A N 1
ATOM 1723 C CA . GLY A 1 221 ? -14.608 -6.405 27.897 1.00 76.38 221 GLY A CA 1
ATOM 1724 C C . GLY A 1 221 ? -14.321 -4.911 27.799 1.00 76.38 221 GLY A C 1
ATOM 1725 O O . GLY A 1 221 ? -14.476 -4.310 26.737 1.00 76.38 221 GLY A O 1
ATOM 1726 N N . SER A 1 222 ? -13.856 -4.297 28.885 1.00 81.19 222 SER A N 1
ATOM 1727 C CA . SER A 1 222 ? -13.530 -2.872 28.958 1.00 81.19 222 SER A CA 1
ATOM 1728 C C . SER A 1 222 ? -12.533 -2.419 27.887 1.00 81.19 222 SER A C 1
ATOM 1730 O O . SER A 1 222 ? -12.644 -1.302 27.388 1.00 81.19 222 SER A O 1
ATOM 1732 N N . TYR A 1 223 ? -11.554 -3.257 27.530 1.00 84.12 223 TYR A N 1
ATOM 1733 C CA . TYR A 1 223 ? -10.584 -2.953 26.483 1.00 84.12 223 TYR A CA 1
ATOM 1734 C C . TYR A 1 223 ? -11.288 -2.807 25.137 1.00 84.12 223 TYR A C 1
ATOM 1736 O O . TYR A 1 223 ? -11.155 -1.772 24.485 1.00 84.12 223 TYR A O 1
ATOM 1744 N N . ASN A 1 224 ? -12.135 -3.778 24.786 1.00 86.50 224 ASN A N 1
ATOM 1745 C CA . ASN A 1 224 ? -12.937 -3.731 23.571 1.00 86.50 224 ASN A CA 1
ATOM 1746 C C . ASN A 1 224 ? -13.874 -2.518 23.575 1.00 86.50 224 ASN A C 1
ATOM 1748 O O . ASN A 1 224 ? -13.935 -1.788 22.588 1.00 86.50 224 ASN A O 1
ATOM 1752 N N . ALA A 1 225 ? -14.530 -2.234 24.704 1.00 88.31 225 ALA A N 1
ATOM 1753 C CA . ALA A 1 225 ? -15.382 -1.057 24.858 1.00 88.31 225 ALA A CA 1
ATOM 1754 C C . ALA A 1 225 ? -14.610 0.258 24.637 1.00 88.31 225 ALA A C 1
ATOM 1756 O O . ALA A 1 225 ? -15.106 1.159 23.957 1.00 88.31 225 ALA A O 1
ATOM 1757 N N . ARG A 1 226 ? -13.375 0.373 25.145 1.00 89.00 226 ARG A N 1
ATOM 1758 C CA . ARG A 1 226 ? -12.508 1.547 24.933 1.00 89.00 226 ARG A CA 1
ATOM 1759 C C . ARG A 1 226 ? -12.069 1.682 23.480 1.00 89.00 226 ARG A C 1
ATOM 1761 O O . ARG A 1 226 ? -12.124 2.787 22.948 1.00 89.00 226 ARG A O 1
ATOM 1768 N N . CYS A 1 227 ? -11.686 0.587 22.826 1.00 90.25 227 CYS A N 1
ATOM 1769 C CA . CYS A 1 227 ? -11.362 0.581 21.398 1.00 90.25 227 CYS A CA 1
ATOM 1770 C C . CYS A 1 227 ? -12.573 0.995 20.544 1.00 90.25 227 CYS A C 1
ATOM 1772 O O . CYS A 1 227 ? -12.447 1.856 19.678 1.00 90.25 227 CYS A O 1
ATOM 1774 N N . ASN A 1 228 ? -13.765 0.467 20.834 1.00 91.12 228 ASN A N 1
ATOM 1775 C CA . ASN A 1 228 ? -15.003 0.834 20.135 1.00 91.12 228 ASN A CA 1
ATOM 1776 C C . ASN A 1 228 ? -15.395 2.301 20.382 1.00 91.12 228 ASN A C 1
ATOM 1778 O O . ASN A 1 228 ? -15.838 3.003 19.468 1.00 91.12 228 ASN A O 1
ATOM 1782 N N . THR A 1 229 ? -15.173 2.802 21.599 1.00 91.69 229 THR A N 1
ATOM 1783 C CA . THR A 1 229 ? -15.362 4.223 21.926 1.00 91.69 229 THR A CA 1
ATOM 1784 C C . THR A 1 229 ? -14.386 5.094 21.138 1.00 91.69 229 THR A C 1
ATOM 1786 O O . THR A 1 229 ? -14.803 6.095 20.556 1.00 91.69 229 THR A O 1
ATOM 1789 N N . ALA A 1 230 ? -13.117 4.685 21.038 1.00 93.00 230 ALA A N 1
ATOM 1790 C CA . ALA A 1 230 ? -12.111 5.368 20.230 1.00 93.00 230 ALA A CA 1
ATOM 1791 C C . ALA A 1 230 ? -12.510 5.420 18.751 1.00 93.00 230 ALA A C 1
ATOM 1793 O O . ALA A 1 230 ? -12.411 6.479 18.134 1.00 93.00 230 ALA A O 1
ATOM 1794 N N . ALA A 1 231 ? -13.013 4.313 18.194 1.00 93.62 231 ALA A N 1
ATOM 1795 C CA . ALA A 1 231 ? -13.495 4.265 16.815 1.00 93.62 231 ALA A CA 1
ATOM 1796 C C . ALA A 1 231 ? -14.672 5.227 16.583 1.00 93.62 231 ALA A C 1
ATOM 1798 O O . ALA A 1 231 ? -14.701 5.982 15.611 1.00 93.62 231 ALA A O 1
ATOM 1799 N N . THR A 1 232 ? -15.615 5.264 17.526 1.00 92.56 232 THR A N 1
ATOM 1800 C CA . THR A 1 232 ? -16.771 6.170 17.479 1.00 92.56 232 THR A CA 1
ATOM 1801 C C . THR A 1 232 ? -16.338 7.636 17.579 1.00 92.56 232 THR A C 1
ATOM 1803 O O . THR A 1 232 ? -16.815 8.479 16.819 1.00 92.56 232 THR A O 1
ATOM 1806 N N . SER A 1 233 ? -15.402 7.942 18.481 1.00 94.19 233 SER A N 1
ATOM 1807 C CA . SER A 1 233 ? -14.813 9.275 18.633 1.00 94.19 233 SER A CA 1
ATOM 1808 C C . SER A 1 233 ? -14.098 9.723 17.357 1.00 94.19 233 SER A C 1
ATOM 1810 O O . SER A 1 233 ? -14.332 10.831 16.878 1.00 94.19 233 SER A O 1
ATOM 1812 N N . PHE A 1 234 ? -13.306 8.838 16.748 1.00 94.25 234 PHE A N 1
ATOM 1813 C CA . PHE A 1 234 ? -12.597 9.113 15.500 1.00 94.25 234 PHE A CA 1
ATOM 1814 C C . PHE A 1 234 ? -13.560 9.409 14.339 1.00 94.25 234 PHE A C 1
ATOM 1816 O O . PHE A 1 234 ? -13.381 10.391 13.625 1.00 94.25 234 PHE A O 1
ATOM 1823 N N . ASN A 1 235 ? -14.625 8.615 14.186 1.00 93.75 235 ASN A N 1
ATOM 1824 C CA . ASN A 1 235 ? -15.575 8.763 13.079 1.00 93.75 235 ASN A CA 1
ATOM 1825 C C . ASN A 1 235 ? -16.491 9.993 13.188 1.00 93.75 235 ASN A C 1
ATOM 1827 O O . ASN A 1 235 ? -16.963 10.493 12.163 1.00 93.75 235 ASN A O 1
ATOM 1831 N N . TYR A 1 236 ? -16.796 10.452 14.406 1.00 92.44 236 TYR A N 1
ATOM 1832 C CA . TYR A 1 236 ? -17.797 11.501 14.646 1.00 92.44 236 TYR A CA 1
ATOM 1833 C C . TYR A 1 236 ? -17.243 12.786 15.267 1.00 92.44 236 TYR A C 1
ATOM 1835 O O . TYR A 1 236 ? -18.003 13.747 15.452 1.00 92.44 236 TYR A O 1
ATOM 1843 N N . GLY A 1 237 ? -15.947 12.818 15.584 1.00 91.12 237 GLY A N 1
ATOM 1844 C CA . GLY A 1 237 ? -15.287 13.967 16.191 1.00 91.12 237 GLY A CA 1
ATOM 1845 C C . GLY A 1 237 ? -16.014 14.436 17.460 1.00 91.12 237 GLY A C 1
ATOM 1846 O O . GLY A 1 237 ? -16.554 13.605 18.191 1.00 91.12 237 GLY A O 1
ATOM 1847 N N . PRO A 1 238 ? -16.123 15.754 17.712 1.00 89.50 238 PRO A N 1
ATOM 1848 C CA . PRO A 1 238 ? -16.757 16.300 18.920 1.00 89.50 238 PRO A CA 1
ATOM 1849 C C . PRO A 1 238 ? -18.211 15.857 19.142 1.00 89.50 238 PRO A C 1
ATOM 1851 O O . PRO A 1 238 ? -18.694 15.821 20.271 1.00 89.50 238 PRO A O 1
ATOM 1854 N N . SER A 1 239 ? -18.922 15.474 18.076 1.00 91.38 239 SER A N 1
ATOM 1855 C CA . SER A 1 239 ? -20.330 15.069 18.162 1.00 91.38 239 SER A CA 1
ATOM 1856 C C . SER A 1 239 ? -20.546 13.647 18.695 1.00 91.38 239 SER A C 1
ATOM 1858 O O . SER A 1 239 ? -21.695 13.243 18.903 1.00 91.38 239 SER A O 1
ATOM 1860 N N . PHE A 1 240 ? -19.475 12.874 18.917 1.00 91.81 240 PHE A N 1
ATOM 1861 C CA . PHE A 1 240 ? -19.577 11.451 19.243 1.00 91.81 240 PHE A CA 1
ATOM 1862 C C . PHE A 1 240 ? -20.383 11.185 20.523 1.00 91.81 240 PHE A C 1
ATOM 1864 O O . PHE A 1 240 ? -21.258 10.322 20.508 1.00 91.81 240 PHE A O 1
ATOM 1871 N N . LEU A 1 241 ? -20.182 11.973 21.588 1.00 91.06 241 LEU A N 1
ATOM 1872 C CA . LEU A 1 241 ? -20.929 11.830 22.846 1.00 91.06 241 LEU A CA 1
ATOM 1873 C C . LEU A 1 241 ? -22.427 12.066 22.648 1.00 91.06 241 LEU A C 1
ATOM 1875 O O . LEU A 1 241 ? -23.243 11.268 23.100 1.00 91.06 241 LEU A O 1
ATOM 1879 N N . SER A 1 242 ? -22.794 13.120 21.913 1.00 90.94 242 SER A N 1
ATOM 1880 C CA . SER A 1 242 ? -24.198 13.420 21.608 1.00 90.94 242 SER A CA 1
ATOM 1881 C C . SER A 1 242 ? -24.851 12.287 20.814 1.00 90.94 242 SER A C 1
ATOM 1883 O O . SER A 1 242 ? -25.988 11.903 21.088 1.00 90.94 242 SER A O 1
ATOM 1885 N N . ARG A 1 243 ? -24.129 11.706 19.847 1.00 88.50 243 ARG A N 1
ATOM 1886 C CA . ARG A 1 243 ? -24.618 10.577 19.041 1.00 88.50 243 ARG A CA 1
ATOM 1887 C C . ARG A 1 243 ? -24.791 9.309 19.872 1.00 88.50 243 ARG A C 1
ATOM 1889 O O . ARG A 1 243 ? -25.844 8.680 19.766 1.00 88.50 243 ARG A O 1
ATOM 1896 N N . ILE A 1 244 ? -23.809 8.974 20.714 1.00 88.12 244 ILE A N 1
ATOM 1897 C CA . ILE A 1 244 ? -23.901 7.850 21.656 1.00 88.12 244 ILE A CA 1
ATOM 1898 C C . ILE A 1 244 ? -25.114 8.053 22.562 1.00 88.12 244 ILE A C 1
ATOM 1900 O O . ILE A 1 244 ? -25.983 7.187 22.607 1.00 88.12 244 ILE A O 1
ATOM 1904 N N . HIS A 1 245 ? -25.232 9.222 23.196 1.00 88.38 245 HIS A N 1
ATOM 1905 C CA . HIS A 1 245 ? -26.346 9.544 24.083 1.00 88.38 245 HIS A CA 1
ATOM 1906 C C . HIS A 1 245 ? -27.694 9.383 23.372 1.00 88.38 245 HIS A C 1
ATOM 1908 O O . HIS A 1 245 ? -28.541 8.620 23.823 1.00 88.38 245 HIS A O 1
ATOM 1914 N N . LYS A 1 246 ? -27.876 9.998 22.195 1.00 88.81 246 LYS A N 1
ATOM 1915 C CA . LYS A 1 246 ? -29.112 9.865 21.403 1.00 88.81 246 LYS A CA 1
ATOM 1916 C C . LYS A 1 246 ? -29.450 8.407 21.084 1.00 88.81 246 LYS A C 1
ATOM 1918 O O . LYS A 1 246 ? -30.624 8.042 21.126 1.00 88.81 246 LYS A O 1
ATOM 1923 N N . LYS A 1 247 ? -28.459 7.573 20.749 1.00 86.69 247 LYS A N 1
ATOM 1924 C CA . LYS A 1 247 ? -28.684 6.153 20.441 1.00 86.69 247 LYS A CA 1
ATOM 1925 C C . LYS A 1 247 ? -29.051 5.366 21.700 1.00 86.69 247 LYS A C 1
ATOM 1927 O O . LYS A 1 247 ? -30.038 4.638 21.666 1.00 86.69 247 LYS A O 1
ATOM 1932 N N . VAL A 1 248 ? -28.334 5.569 22.806 1.00 86.06 248 VAL A N 1
ATOM 1933 C CA . VAL A 1 248 ? -28.617 4.935 24.105 1.00 86.06 248 VAL A CA 1
ATOM 1934 C C . VAL A 1 248 ? -30.015 5.309 24.598 1.00 86.06 248 VAL A C 1
ATOM 1936 O O . VAL A 1 248 ? -30.796 4.425 24.937 1.00 86.06 248 VAL A O 1
ATOM 1939 N N . THR A 1 249 ? -30.394 6.588 24.549 1.00 84.94 249 THR A N 1
ATOM 1940 C CA . THR A 1 249 ? -31.738 7.031 24.949 1.00 84.94 249 THR A CA 1
ATOM 1941 C C . THR A 1 249 ? -32.826 6.428 24.057 1.00 84.94 249 THR A C 1
ATOM 1943 O O . THR A 1 249 ? -33.873 6.024 24.559 1.00 84.94 249 THR A O 1
ATOM 1946 N N . LYS A 1 250 ? -32.604 6.328 22.737 1.00 82.38 250 LYS A N 1
ATOM 1947 C CA . LYS A 1 250 ? -33.550 5.665 21.822 1.00 82.38 250 LYS A CA 1
ATOM 1948 C C . LYS A 1 250 ? -33.688 4.170 22.121 1.00 82.38 250 LYS A C 1
ATOM 1950 O O . LYS A 1 250 ? -34.807 3.671 22.122 1.00 82.38 250 LYS A O 1
ATOM 1955 N N . LEU A 1 251 ? -32.583 3.475 22.396 1.00 75.31 251 LEU A N 1
ATOM 1956 C CA . LEU A 1 251 ? -32.594 2.059 22.778 1.00 75.31 251 LEU A CA 1
ATOM 1957 C C . LEU A 1 251 ? -33.336 1.839 24.095 1.00 75.31 251 LEU A C 1
ATOM 1959 O O . LEU A 1 251 ? -34.156 0.934 24.181 1.00 75.31 251 LEU A O 1
ATOM 1963 N N . TYR A 1 252 ? -33.100 2.696 25.088 1.00 71.19 252 TYR A N 1
ATOM 1964 C CA . TYR A 1 252 ? -33.805 2.642 26.365 1.00 71.19 252 TYR A CA 1
ATOM 1965 C C . TYR A 1 252 ? -35.316 2.840 26.184 1.00 71.19 252 TYR A C 1
ATOM 1967 O O . TYR A 1 252 ? -36.104 2.054 26.700 1.00 71.19 252 TYR A O 1
ATOM 1975 N N . LYS A 1 253 ? -35.728 3.830 25.377 1.00 69.56 253 LYS A N 1
ATOM 1976 C CA . LYS A 1 253 ? -37.142 4.037 25.023 1.00 69.56 253 LYS A CA 1
ATOM 1977 C C . LYS A 1 253 ? -37.734 2.831 24.294 1.00 69.56 253 LYS A C 1
ATOM 1979 O O . LYS A 1 253 ? -38.832 2.415 24.631 1.00 69.56 253 LYS A O 1
ATOM 1984 N N . LYS A 1 254 ? -36.997 2.241 23.346 1.00 65.19 254 LYS A N 1
ATOM 1985 C CA . LYS A 1 254 ? -37.414 1.030 22.626 1.00 65.19 254 LYS A CA 1
ATOM 1986 C C . LYS A 1 254 ? -37.601 -0.144 23.597 1.00 65.19 254 LYS A C 1
ATOM 1988 O O . LYS A 1 254 ? -38.657 -0.753 23.582 1.00 65.19 254 LYS A O 1
ATOM 1993 N N . LYS A 1 255 ? -36.647 -0.399 24.503 1.00 60.84 255 LYS A N 1
ATOM 1994 C CA . LYS A 1 255 ? -36.770 -1.433 25.550 1.00 60.84 255 LYS A CA 1
ATOM 1995 C C . LYS A 1 255 ? -37.977 -1.203 26.461 1.00 60.84 255 LYS A C 1
ATOM 1997 O O . LYS A 1 255 ? -38.696 -2.152 26.716 1.00 60.84 255 LYS A O 1
ATOM 2002 N N . LYS A 1 256 ? -38.244 0.038 26.882 1.00 56.88 256 LYS A N 1
ATOM 2003 C CA . LYS A 1 256 ? -39.437 0.388 27.677 1.00 56.88 256 LYS A CA 1
ATOM 2004 C C . LYS A 1 256 ? -40.767 0.221 26.934 1.00 56.88 256 LYS A C 1
ATOM 2006 O O . LYS A 1 256 ? -41.793 0.116 27.580 1.00 56.88 256 LYS A O 1
ATOM 2011 N N . LEU A 1 257 ? -40.761 0.254 25.601 1.00 52.19 257 LEU A N 1
ATOM 2012 C CA . LEU A 1 257 ? -41.952 -0.025 24.793 1.00 52.19 257 LEU A CA 1
ATOM 2013 C C . LEU A 1 257 ? -42.222 -1.530 24.641 1.00 52.19 257 LEU A C 1
ATOM 2015 O O . LEU A 1 257 ? -43.353 -1.900 24.356 1.00 52.19 257 LEU A O 1
ATOM 2019 N N . PHE A 1 258 ? -41.201 -2.378 24.807 1.00 49.41 258 PHE A N 1
ATOM 2020 C CA . PHE A 1 258 ? -41.320 -3.839 24.703 1.00 49.41 258 PHE A CA 1
ATOM 2021 C C . PHE A 1 258 ? -41.366 -4.548 26.061 1.00 49.41 258 PHE A C 1
ATOM 2023 O O . PHE A 1 258 ? -41.901 -5.647 26.148 1.00 49.41 258 PHE A O 1
ATOM 2030 N N . ALA A 1 259 ? -40.830 -3.932 27.113 1.00 47.19 259 ALA A N 1
ATOM 2031 C CA . ALA A 1 259 ? -41.067 -4.335 28.489 1.00 47.19 259 ALA A CA 1
ATOM 2032 C C . ALA A 1 259 ? -42.357 -3.650 28.955 1.00 47.19 259 ALA A C 1
ATOM 2034 O O . ALA A 1 259 ? -42.362 -2.442 29.200 1.00 47.19 259 ALA A O 1
ATOM 2035 N N . GLY A 1 260 ? -43.454 -4.410 29.005 1.00 43.38 260 GLY A N 1
ATOM 2036 C CA . GLY A 1 260 ? -44.668 -3.995 29.710 1.00 43.38 260 GLY A CA 1
ATOM 2037 C C . GLY A 1 260 ? -44.382 -3.701 31.190 1.00 43.38 260 GLY A C 1
ATOM 2038 O O . GLY A 1 260 ? -43.268 -3.945 31.661 1.00 43.38 260 GLY A O 1
ATOM 2039 N N . PRO A 1 261 ? -45.346 -3.120 31.923 1.00 42.66 261 PRO A N 1
ATOM 2040 C CA . PRO A 1 261 ? -45.168 -2.891 33.344 1.00 42.66 261 PRO A CA 1
ATOM 2041 C C . PRO A 1 261 ? -45.058 -4.252 34.034 1.00 42.66 261 PRO A C 1
ATOM 2043 O O . PRO A 1 261 ? -45.852 -5.145 33.758 1.00 42.66 261 PRO A O 1
ATOM 2046 N N . ASP A 1 262 ? -44.073 -4.344 34.918 1.00 46.69 262 ASP A N 1
ATOM 2047 C CA . ASP A 1 262 ? -43.788 -5.437 35.847 1.00 46.69 262 ASP A CA 1
ATOM 2048 C C . ASP A 1 262 ? -42.677 -6.413 35.419 1.00 46.69 262 ASP A C 1
ATOM 2050 O O . ASP A 1 262 ? -42.544 -6.806 34.265 1.00 46.69 262 ASP A O 1
ATOM 2054 N N . GLU A 1 263 ? -41.873 -6.762 36.431 1.00 38.09 263 GLU A N 1
ATOM 2055 C CA . GLU A 1 263 ? -40.717 -7.678 36.461 1.00 38.09 263 GLU A CA 1
ATOM 2056 C C . GLU A 1 263 ? -39.311 -7.060 36.290 1.00 38.09 263 GLU A C 1
ATOM 2058 O O . GLU A 1 263 ? -38.675 -7.056 35.239 1.00 38.09 263 GLU A O 1
ATOM 2063 N N . ASP A 1 264 ? -38.877 -6.458 37.401 1.00 37.00 264 ASP A N 1
ATOM 2064 C CA . ASP A 1 264 ? -37.771 -6.886 38.278 1.00 37.00 264 ASP A CA 1
ATOM 2065 C C . ASP A 1 264 ? -36.364 -7.211 37.715 1.00 37.00 264 ASP A C 1
ATOM 2067 O O . ASP A 1 264 ? -36.132 -7.684 36.605 1.00 37.00 264 ASP A O 1
ATOM 2071 N N . TYR A 1 265 ? -35.378 -6.912 38.559 1.00 44.78 265 TYR A N 1
ATOM 2072 C CA . TYR A 1 265 ? -33.939 -6.945 38.316 1.00 44.78 265 TYR A CA 1
ATOM 2073 C C . TYR A 1 265 ? -33.432 -8.318 37.824 1.00 44.78 265 TYR A C 1
ATOM 2075 O O . TYR A 1 265 ? -33.201 -9.229 38.613 1.00 44.78 265 TYR A O 1
ATOM 2083 N N . GLY A 1 266 ? -33.127 -8.443 36.528 1.00 34.50 266 GLY A N 1
ATOM 2084 C CA . GLY A 1 266 ? -32.495 -9.639 35.960 1.00 34.50 266 GLY A CA 1
ATOM 2085 C C . GLY A 1 266 ? -31.599 -9.318 34.766 1.00 34.50 266 GLY A C 1
ATOM 2086 O O . GLY A 1 266 ? -31.982 -8.582 33.860 1.00 34.50 266 GLY A O 1
ATOM 2087 N N . ALA A 1 267 ? -30.368 -9.830 34.786 1.00 43.56 267 ALA A N 1
ATOM 2088 C CA . ALA A 1 267 ? -29.342 -9.605 33.773 1.00 43.56 267 ALA A CA 1
ATOM 2089 C C . ALA A 1 267 ? -29.844 -9.892 32.344 1.00 43.56 267 ALA A C 1
ATOM 2091 O O . ALA A 1 267 ? -30.216 -11.014 32.022 1.00 43.56 267 ALA A O 1
ATOM 2092 N N . LEU A 1 268 ? -29.788 -8.886 31.468 1.00 32.28 268 LEU A N 1
ATOM 2093 C CA . LEU A 1 268 ? -29.997 -9.071 30.032 1.00 32.28 268 LEU A CA 1
ATOM 2094 C C . LEU A 1 268 ? -28.642 -9.269 29.354 1.00 32.28 268 LEU A C 1
ATOM 2096 O O . LEU A 1 268 ? -27.896 -8.305 29.159 1.00 32.28 268 LEU A O 1
ATOM 2100 N N . GLU A 1 269 ? -28.353 -10.518 28.983 1.00 37.12 269 GLU A N 1
ATOM 2101 C CA . GLU A 1 269 ? -27.403 -10.839 27.919 1.00 37.12 269 GLU A CA 1
ATOM 2102 C C . GLU A 1 269 ? -27.795 -10.031 26.677 1.00 37.12 269 GLU A C 1
ATOM 2104 O O . GLU A 1 269 ? -28.839 -10.236 26.057 1.00 37.12 269 GLU A O 1
ATOM 2109 N N . LEU A 1 270 ? -26.981 -9.031 26.348 1.00 36.62 270 LEU A N 1
ATOM 2110 C CA . LEU A 1 270 ? -27.119 -8.282 25.111 1.00 36.62 270 LEU A CA 1
ATOM 2111 C C . LEU A 1 270 ? -26.433 -9.092 24.017 1.00 36.62 270 LEU A C 1
ATOM 2113 O O . LEU A 1 270 ? -25.221 -8.990 23.827 1.00 36.62 270 LEU A O 1
ATOM 2117 N N . GLY A 1 271 ? -27.233 -9.884 23.301 1.00 29.36 271 GLY A N 1
ATOM 2118 C CA . GLY A 1 271 ? -26.888 -10.354 21.968 1.00 29.36 271 GLY A CA 1
ATOM 2119 C C . GLY A 1 271 ? -26.388 -9.168 21.146 1.00 29.36 271 GLY A C 1
ATOM 2120 O O . GLY A 1 271 ? -27.069 -8.150 21.000 1.00 29.36 271 GLY A O 1
ATOM 2121 N N . CYS A 1 272 ? -25.142 -9.274 20.704 1.00 30.33 272 CYS A N 1
ATOM 2122 C CA . CYS A 1 272 ? -24.460 -8.260 19.925 1.00 30.33 272 CYS A CA 1
ATOM 2123 C C . CYS A 1 272 ? -25.036 -8.285 18.502 1.00 30.33 272 CYS A C 1
ATOM 2125 O O . CYS A 1 272 ? -24.477 -8.923 17.615 1.00 30.33 272 CYS A O 1
ATOM 2127 N N . GLU A 1 273 ? -26.173 -7.623 18.280 1.00 28.16 273 GLU A N 1
ATOM 2128 C CA . GLU A 1 273 ? -26.550 -7.216 16.928 1.00 28.16 273 GLU A CA 1
ATOM 2129 C C . GLU A 1 273 ? -25.582 -6.113 16.502 1.00 28.16 273 GLU A C 1
ATOM 2131 O O . GLU A 1 273 ? -25.638 -4.962 16.952 1.00 28.16 273 GLU A O 1
ATOM 2136 N N . ILE A 1 274 ? -24.627 -6.536 15.679 1.00 31.42 274 ILE A N 1
ATOM 2137 C CA . ILE A 1 274 ? -23.724 -5.693 14.913 1.00 31.42 274 ILE A CA 1
ATOM 2138 C C . ILE A 1 274 ? -24.586 -4.668 14.179 1.00 31.42 274 ILE A C 1
ATOM 2140 O O . ILE A 1 274 ? -25.444 -5.004 13.371 1.00 31.42 274 ILE A O 1
ATOM 2144 N N . ILE A 1 275 ? -24.390 -3.403 14.536 1.00 34.94 275 ILE A N 1
ATOM 2145 C CA . ILE A 1 275 ? -25.065 -2.274 13.911 1.00 34.94 275 ILE A CA 1
ATOM 2146 C C . ILE A 1 275 ? -24.484 -2.122 12.505 1.00 34.94 275 ILE A C 1
ATOM 2148 O O . ILE A 1 275 ? -23.290 -1.841 12.381 1.00 34.94 275 ILE A O 1
ATOM 2152 N N . ASP A 1 276 ? -25.343 -2.277 11.497 1.00 28.81 276 ASP A N 1
ATOM 2153 C CA . ASP A 1 276 ? -25.096 -1.903 10.102 1.00 28.81 276 ASP A CA 1
ATOM 2154 C C . ASP A 1 276 ? -24.403 -0.533 10.006 1.00 28.81 276 ASP A C 1
ATOM 2156 O O . ASP A 1 276 ? -24.835 0.455 10.623 1.00 28.81 276 ASP A O 1
ATOM 2160 N N . MET A 1 277 ? -23.311 -0.505 9.239 1.00 31.28 277 MET A N 1
ATOM 2161 C CA . MET A 1 277 ? -22.588 0.697 8.815 1.00 31.28 277 MET A CA 1
ATOM 2162 C C . MET A 1 277 ? -23.141 1.236 7.506 1.00 31.28 277 MET A C 1
ATOM 2164 O O . MET A 1 277 ? -23.440 0.419 6.615 1.00 31.28 277 MET A O 1
#

Secondary structure (DSSP, 8-state):
-EEE-TTT--EEEE-------HHHHHHHHTTSPPPS--------S-GGGHHHHHHHHHHHTHHHHH-----------GGG-SB-TTSPBPPHHHHHHHHHHHHHHHHHHHHHHHHHHHSSS-HHHHHHHHHHHHHHHHHHHTT--TT--TTT--SPPTT----HHHHHHTTHHHHHHHHHHHHHHTHHHHTT---THHHHHHHHHHHHHHTS-SS----TTHHHHHHHHHHHHHHHGGGHHHHHHHHHHHHHHHHHHHS-S----------------

Sequence (277 aa):
ASIIGYRTKKIIYMGIRNKLCTVCQTAESSGKKASKHECFKNWDGTSTSMESDIIVDGFNQSLSTHNVIYDKLIGDDISTRRKCSSGTVVPCFLRKILKDKRLKLRCAVTKAIAYRKESNLQYNEKVALLKQDIMNSPYHVFGNHNGCASYFCNGPKENEVNLVPQMESCGLWVDILGARNIVAHHSSSLIYNVNNNMVEGFNSVIAKHVGGKRVNFSCRGSYNARCNTAATSFNYGPSFLSRIHKKVTKLYKKKKLFAGPDEDYGALELGCEIIDM

Foldseek 3Di:
DFDADPVLRATLFDDDADQDDPQCVVCVVVVHDRDDADDPHDDDDDPVCPVVVRVVVSQVCCCVQPVDHDDDDDDDDLLPDQAAPVRFGDDPVVSVLCVVCVVVLVVQLVVLLVVLLPDPDDLVVSLVVSLQSLQCSVQVSQFNCPSPDPVRDPHGDDPRDRCLVVCVVRNVNVVVNVSSVVVSVCSSVCSVVDDCVSVVVLVVLLCVLCVVDPHCPDGDCSSVVSSVLSSLCSSQPPCSVVVVVVVVVVVVVVVPVVDDPDDDDDDDPPDPPPDRD